Protein AF-A0A354UQL5-F1 (afdb_monomer_lite)

Radius of gyration: 29.06 Å; chains: 1; bounding box: 56×55×92 Å

Structure (mmCIF, N/CA/C/O backbone):
data_AF-A0A354UQL5-F1
#
_entry.id   AF-A0A354UQL5-F1
#
loop_
_atom_site.group_PDB
_atom_site.id
_atom_site.type_symbol
_atom_site.label_atom_id
_atom_site.label_alt_id
_atom_site.label_comp_id
_atom_site.label_asym_id
_atom_site.label_entity_id
_atom_site.label_seq_id
_atom_site.pdbx_PDB_ins_code
_atom_site.Cartn_x
_atom_site.Cartn_y
_atom_site.Cartn_z
_atom_site.occupancy
_atom_site.B_iso_or_equiv
_atom_site.auth_seq_id
_atom_site.auth_comp_id
_atom_site.auth_asym_id
_atom_site.auth_atom_id
_atom_site.pdbx_PDB_model_num
ATOM 1 N N . MET A 1 1 ? 6.905 -28.243 6.479 1.00 27.73 1 MET A N 1
ATOM 2 C CA . MET A 1 1 ? 6.142 -28.049 5.227 1.00 27.73 1 MET A CA 1
ATOM 3 C C . MET A 1 1 ? 5.787 -26.566 5.141 1.00 27.73 1 MET A C 1
ATOM 5 O O . MET A 1 1 ? 4.834 -26.146 5.776 1.00 27.73 1 MET A O 1
ATOM 9 N N . LYS A 1 2 ? 6.646 -25.739 4.526 1.00 29.14 2 LYS A N 1
ATOM 10 C CA . LYS A 1 2 ? 6.495 -24.271 4.518 1.00 29.14 2 LYS A CA 1
ATOM 11 C C . LYS A 1 2 ? 5.716 -23.856 3.265 1.00 29.14 2 LYS A C 1
ATOM 13 O O . LYS A 1 2 ? 6.116 -24.224 2.161 1.00 29.14 2 LYS A O 1
ATOM 18 N N . LEU A 1 3 ? 4.583 -23.170 3.446 1.00 27.58 3 LEU A N 1
ATOM 19 C CA . LEU A 1 3 ? 3.726 -22.705 2.352 1.00 27.58 3 LEU A CA 1
ATOM 20 C C . LEU A 1 3 ? 4.504 -21.754 1.430 1.00 27.58 3 LEU A C 1
ATOM 22 O O . LEU A 1 3 ? 5.050 -20.750 1.884 1.00 27.58 3 LEU A O 1
ATOM 26 N N . LYS A 1 4 ? 4.523 -22.068 0.130 1.00 29.91 4 LYS A N 1
ATOM 27 C CA . LYS A 1 4 ? 5.031 -21.185 -0.926 1.00 29.91 4 LYS A CA 1
ATOM 28 C C . LYS A 1 4 ? 4.086 -19.987 -1.057 1.00 29.91 4 LYS A C 1
ATOM 30 O O . LYS A 1 4 ? 2.933 -20.174 -1.436 1.00 29.91 4 LYS A O 1
ATOM 35 N N . LYS A 1 5 ? 4.561 -18.779 -0.744 1.00 33.16 5 LYS A N 1
ATOM 36 C CA . LYS A 1 5 ? 3.821 -17.533 -0.990 1.00 33.16 5 LYS A CA 1
ATOM 37 C C . LYS A 1 5 ? 4.079 -17.060 -2.424 1.00 33.16 5 L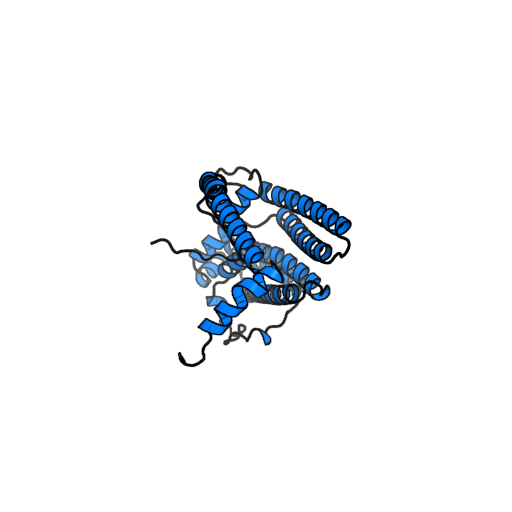YS A C 1
ATOM 39 O O . LYS A 1 5 ? 5.224 -16.906 -2.843 1.00 33.16 5 LYS A O 1
ATOM 44 N N . THR A 1 6 ? 2.998 -16.904 -3.178 1.00 32.56 6 THR A N 1
ATOM 45 C CA . THR A 1 6 ? 2.967 -16.473 -4.580 1.00 32.56 6 THR A CA 1
ATOM 46 C C . THR A 1 6 ? 3.226 -14.965 -4.692 1.00 32.56 6 THR A C 1
ATOM 48 O O . THR A 1 6 ? 2.797 -14.193 -3.840 1.00 32.56 6 THR A O 1
ATOM 51 N N . ILE A 1 7 ? 3.943 -14.562 -5.743 1.00 37.69 7 ILE A N 1
ATOM 52 C CA . ILE A 1 7 ? 4.409 -13.194 -6.033 1.00 37.69 7 ILE A CA 1
ATOM 53 C C . ILE A 1 7 ? 3.257 -12.339 -6.602 1.00 37.69 7 ILE A C 1
ATOM 55 O O . ILE A 1 7 ? 2.636 -12.760 -7.575 1.00 37.69 7 ILE A O 1
ATOM 59 N N . VAL A 1 8 ? 3.008 -11.139 -6.049 1.00 29.50 8 VAL A N 1
ATOM 60 C CA . VAL A 1 8 ? 2.041 -10.124 -6.549 1.00 29.50 8 VAL A CA 1
ATOM 61 C C . VAL A 1 8 ? 2.649 -8.703 -6.413 1.00 29.50 8 VAL A C 1
ATOM 63 O O . VAL A 1 8 ? 3.457 -8.497 -5.504 1.00 29.50 8 VAL A O 1
ATOM 66 N N . PRO A 1 9 ? 2.339 -7.718 -7.290 1.00 33.41 9 PRO A N 1
ATOM 67 C CA . PRO A 1 9 ? 3.014 -6.416 -7.330 1.00 33.41 9 PRO A CA 1
ATOM 68 C C . PRO A 1 9 ? 2.596 -5.434 -6.209 1.00 33.41 9 PRO A C 1
ATOM 70 O O . PRO A 1 9 ? 1.515 -4.862 -6.208 1.00 33.41 9 PRO A O 1
ATOM 73 N N . ILE A 1 10 ? 3.521 -5.238 -5.271 1.00 46.00 10 ILE A N 1
ATOM 74 C CA . ILE A 1 10 ? 4.009 -4.027 -4.563 1.00 46.00 10 ILE A CA 1
ATOM 75 C C . ILE A 1 10 ? 3.028 -2.995 -3.960 1.00 46.00 10 ILE A C 1
ATOM 77 O O . ILE A 1 10 ? 3.149 -2.756 -2.765 1.00 46.00 10 ILE A O 1
ATOM 81 N N . ILE A 1 11 ? 2.068 -2.396 -4.673 1.00 38.25 11 ILE A N 1
ATOM 82 C CA . ILE A 1 11 ? 1.113 -1.446 -4.035 1.00 38.25 11 ILE A CA 1
ATOM 83 C C . ILE A 1 11 ? -0.137 -2.191 -3.546 1.00 38.25 11 ILE A C 1
ATOM 85 O O . ILE A 1 11 ? -0.645 -1.936 -2.454 1.00 38.25 11 ILE A O 1
ATOM 89 N N . LEU A 1 12 ? -0.523 -3.241 -4.275 1.00 34.25 12 LEU A N 1
ATOM 90 C CA . LEU A 1 12 ? -1.541 -4.193 -3.849 1.00 34.25 12 LEU A CA 1
ATOM 91 C C . LEU A 1 12 ? -1.134 -4.938 -2.575 1.00 34.25 12 LEU A C 1
ATOM 93 O O . LEU A 1 12 ? -1.993 -5.224 -1.770 1.00 34.25 12 LEU A O 1
ATOM 97 N N . VAL A 1 13 ? 0.137 -5.260 -2.322 1.00 37.66 13 VAL A N 1
ATOM 98 C CA . VAL A 1 13 ? 0.473 -6.177 -1.209 1.00 37.66 13 VAL A CA 1
ATOM 99 C C . VAL A 1 13 ? 0.288 -5.537 0.173 1.00 37.66 13 VAL A C 1
ATOM 101 O O . VAL A 1 13 ? -0.197 -6.209 1.081 1.00 37.66 13 VAL A O 1
ATOM 104 N N . VAL A 1 14 ? 0.601 -4.251 0.346 1.00 39.53 14 VAL A N 1
ATOM 105 C CA . VAL A 1 14 ? 0.430 -3.562 1.642 1.00 39.53 14 VAL A CA 1
ATOM 106 C C . VAL A 1 14 ? -1.048 -3.251 1.904 1.00 39.53 14 VAL A C 1
ATOM 108 O O . VAL A 1 14 ? -1.538 -3.498 3.003 1.00 39.53 14 VAL A O 1
ATOM 111 N N . ILE A 1 15 ? -1.782 -2.816 0.876 1.00 39.69 15 ILE A N 1
ATOM 112 C CA . ILE A 1 15 ? -3.217 -2.517 0.972 1.00 39.69 15 ILE A CA 1
ATOM 113 C C . ILE A 1 15 ? -4.043 -3.817 1.082 1.00 39.69 15 ILE A C 1
ATOM 115 O O . ILE A 1 15 ? -4.917 -3.926 1.935 1.00 39.69 15 ILE A O 1
ATOM 119 N N . LEU A 1 16 ? -3.738 -4.857 0.298 1.00 36.19 16 LEU A N 1
ATOM 120 C CA . LEU A 1 16 ? -4.470 -6.135 0.280 1.00 36.19 16 LEU A CA 1
ATOM 121 C C . LEU A 1 16 ? -4.152 -7.022 1.500 1.00 36.19 16 LEU A C 1
ATOM 123 O O . LEU A 1 16 ? -5.015 -7.775 1.952 1.00 36.19 16 LEU A O 1
ATOM 127 N N . SER A 1 17 ? -2.939 -6.940 2.070 1.00 40.72 17 SER A N 1
ATOM 128 C CA . SER A 1 17 ? -2.641 -7.639 3.330 1.00 40.72 17 SER A CA 1
ATOM 129 C C . SER A 1 17 ? -3.320 -6.965 4.517 1.00 40.72 17 SER A C 1
ATOM 131 O O . SER A 1 17 ? -4.010 -7.662 5.244 1.00 40.72 17 SER A O 1
ATOM 133 N N . LEU A 1 18 ? -3.262 -5.637 4.691 1.00 39.56 18 LEU A N 1
ATOM 134 C CA . LEU A 1 18 ? -4.009 -5.004 5.790 1.00 39.56 18 LEU A CA 1
ATOM 135 C C . LEU A 1 18 ? -5.526 -5.200 5.655 1.00 39.56 18 LEU A C 1
ATOM 137 O O . LEU A 1 18 ? -6.196 -5.406 6.658 1.00 39.56 18 LEU A O 1
ATOM 141 N N . THR A 1 19 ? -6.080 -5.210 4.444 1.00 43.75 19 THR A N 1
ATOM 142 C CA . THR A 1 19 ? -7.539 -5.306 4.236 1.00 43.75 19 THR A CA 1
ATOM 143 C C . THR A 1 19 ? -8.093 -6.716 4.372 1.00 43.75 19 THR A C 1
ATOM 145 O O . THR A 1 19 ? -9.223 -6.857 4.824 1.00 43.75 19 THR A O 1
ATOM 148 N N . THR A 1 20 ? -7.310 -7.762 4.078 1.00 44.53 20 THR A N 1
ATOM 149 C CA . THR A 1 20 ? -7.655 -9.157 4.435 1.00 44.53 20 THR A CA 1
ATOM 150 C C . THR A 1 20 ? -7.463 -9.455 5.924 1.00 44.53 20 THR A C 1
ATOM 152 O O . THR A 1 20 ? -8.014 -10.429 6.427 1.00 44.53 20 THR A O 1
ATOM 155 N N . LEU A 1 21 ? -6.693 -8.622 6.631 1.00 47.28 21 LEU A N 1
ATOM 156 C CA . LEU A 1 21 ? -6.419 -8.755 8.062 1.00 47.28 21 LEU A CA 1
ATOM 157 C C . LEU A 1 21 ? -7.362 -7.921 8.937 1.00 47.28 21 LEU A C 1
ATOM 159 O O . LEU A 1 21 ? -7.656 -8.341 10.045 1.00 47.28 21 LEU A O 1
ATOM 163 N N . LEU A 1 22 ? -7.853 -6.780 8.443 1.00 45.75 22 LEU A N 1
ATOM 164 C CA . LEU A 1 22 ? -8.882 -5.931 9.072 1.00 45.75 22 LEU A CA 1
ATOM 165 C C . LEU A 1 22 ? -10.302 -6.468 8.862 1.00 45.75 22 LEU A C 1
ATOM 167 O O . LEU A 1 22 ? -11.282 -5.923 9.363 1.00 45.75 22 LEU A O 1
ATOM 171 N N . SER A 1 23 ? -10.428 -7.543 8.095 1.00 47.84 23 SER A N 1
ATOM 172 C CA . SER A 1 23 ? -11.698 -8.162 7.801 1.00 47.84 23 SER A CA 1
ATOM 173 C C . SER A 1 23 ? -11.858 -9.473 8.534 1.00 47.84 23 SER A C 1
ATOM 175 O O . SER A 1 23 ? -11.526 -10.554 8.051 1.00 47.84 23 SER A O 1
ATOM 177 N N . GLY A 1 24 ? -12.474 -9.385 9.708 1.00 46.47 24 GLY A N 1
ATOM 178 C CA . GLY A 1 24 ? -13.232 -10.516 10.216 1.00 46.47 24 GLY A CA 1
ATOM 179 C C . GLY A 1 24 ? -14.304 -10.869 9.184 1.00 46.47 24 GLY A C 1
ATOM 180 O O . GLY A 1 24 ? -15.369 -10.262 9.176 1.00 46.47 24 GLY A O 1
ATOM 181 N N . CYS A 1 25 ? -14.029 -11.822 8.289 1.00 46.97 25 CYS A N 1
ATOM 182 C CA . CYS A 1 25 ? -14.955 -12.254 7.233 1.00 46.97 25 CYS A CA 1
ATOM 183 C C . CYS A 1 25 ? -16.335 -12.675 7.772 1.00 46.97 25 CYS A C 1
ATOM 185 O O . CYS A 1 25 ? -17.293 -12.724 7.011 1.00 46.97 25 CYS A O 1
ATOM 187 N N . SER A 1 26 ? -16.461 -12.963 9.070 1.00 44.59 26 SER A N 1
ATOM 188 C CA . SER A 1 26 ? -17.725 -13.241 9.757 1.00 44.59 26 SER A CA 1
ATOM 189 C C . SER A 1 26 ? -18.646 -12.022 9.905 1.00 44.59 26 SER A C 1
ATOM 191 O O . SER A 1 26 ? -19.850 -12.212 10.048 1.00 44.59 26 SER A O 1
ATOM 193 N N . LEU A 1 27 ? -18.122 -10.792 9.850 1.00 47.62 27 LEU A N 1
ATOM 194 C CA . LEU A 1 27 ? -18.880 -9.562 10.126 1.00 47.62 27 LEU A CA 1
ATOM 195 C C . LEU A 1 27 ? -19.565 -8.939 8.909 1.00 47.62 27 LEU A C 1
ATOM 197 O O . LEU A 1 27 ? -20.463 -8.126 9.070 1.00 47.62 27 LEU A O 1
ATOM 201 N N . LEU A 1 28 ? -19.190 -9.346 7.698 1.00 51.38 28 LEU A N 1
ATOM 202 C CA . LEU A 1 28 ? -19.752 -8.804 6.453 1.00 51.38 28 LEU A CA 1
ATOM 203 C C . LEU A 1 28 ? -21.003 -9.563 5.977 1.00 51.38 28 LEU A C 1
ATOM 205 O O . LEU A 1 28 ? -21.516 -9.301 4.893 1.00 51.38 28 LEU A O 1
ATOM 209 N N . PHE A 1 29 ? -21.495 -10.528 6.758 1.00 49.88 29 PHE A N 1
ATOM 210 C CA . PHE A 1 29 ? -22.684 -11.325 6.438 1.00 49.88 29 PHE A CA 1
ATOM 211 C C . PHE A 1 29 ? -23.981 -10.729 7.019 1.00 49.88 29 PHE A C 1
ATOM 213 O O . PHE A 1 29 ? -24.914 -11.463 7.330 1.00 49.88 29 PHE A O 1
ATOM 220 N N . ASP A 1 30 ? -24.072 -9.405 7.147 1.00 54.72 30 ASP A N 1
ATOM 221 C CA . ASP A 1 30 ? -25.298 -8.699 7.561 1.00 54.72 30 ASP A CA 1
ATOM 222 C C . ASP A 1 30 ? -26.291 -8.457 6.401 1.00 54.72 30 ASP A C 1
ATOM 224 O O . ASP A 1 30 ? -27.349 -7.857 6.580 1.00 54.72 30 ASP A O 1
ATOM 228 N N . GLY A 1 31 ? -25.965 -8.950 5.201 1.00 57.12 31 GLY A N 1
ATOM 229 C CA . GLY A 1 31 ? -26.773 -8.806 3.989 1.00 57.12 31 GLY A CA 1
ATOM 230 C C . GLY A 1 31 ? -26.435 -7.577 3.140 1.00 57.12 31 GLY A C 1
ATOM 231 O O . GLY A 1 31 ? -26.970 -7.462 2.037 1.00 57.12 31 GLY A O 1
ATOM 232 N N . ARG A 1 32 ? -25.529 -6.695 3.591 1.00 61.28 32 ARG A N 1
ATOM 233 C CA . ARG A 1 32 ? -25.033 -5.561 2.788 1.00 61.28 32 ARG A CA 1
ATOM 234 C C . ARG A 1 32 ? -23.995 -5.981 1.753 1.00 61.28 32 ARG A C 1
ATOM 236 O O . ARG A 1 32 ? -23.878 -5.346 0.708 1.00 61.28 32 ARG A O 1
ATOM 243 N N . TYR A 1 33 ? -23.296 -7.093 1.982 1.00 57.38 33 TYR A N 1
ATOM 244 C CA . TYR A 1 33 ? -22.446 -7.697 0.962 1.00 57.38 33 TYR A CA 1
ATOM 245 C C . TYR A 1 33 ? -23.282 -8.531 -0.019 1.00 57.38 33 TYR A C 1
ATOM 247 O O . TYR A 1 33 ? -24.063 -9.389 0.408 1.00 57.38 33 TYR A O 1
ATOM 255 N N . PRO A 1 34 ? -23.129 -8.339 -1.342 1.00 55.66 34 PRO A N 1
ATOM 256 C CA . PRO A 1 34 ? -23.884 -9.120 -2.305 1.00 55.66 34 PRO A CA 1
ATOM 257 C C . PRO A 1 34 ? -23.512 -10.602 -2.179 1.00 55.66 34 PRO A C 1
ATOM 259 O O . PRO A 1 34 ? -22.343 -10.976 -2.275 1.00 55.66 34 PRO A O 1
ATOM 262 N N . ALA A 1 35 ? -24.529 -11.458 -2.030 1.00 55.31 35 ALA A N 1
ATOM 263 C CA . ALA A 1 35 ? -24.373 -12.915 -1.943 1.00 55.31 35 ALA A CA 1
ATOM 264 C C . ALA A 1 35 ? -23.661 -13.527 -3.168 1.00 55.31 35 ALA A C 1
ATOM 266 O O . ALA A 1 35 ? -23.184 -14.660 -3.122 1.00 55.31 35 ALA A O 1
ATOM 267 N N . PHE A 1 36 ? -23.581 -12.773 -4.268 1.00 58.88 36 PHE A N 1
ATOM 268 C CA . PHE A 1 36 ? -22.841 -13.121 -5.468 1.00 58.88 36 PHE A CA 1
ATOM 269 C C . PHE A 1 36 ? -21.873 -11.996 -5.843 1.00 58.88 36 PHE A C 1
ATOM 271 O O . PHE A 1 36 ? -22.262 -10.835 -5.958 1.00 58.88 36 PHE A O 1
ATOM 278 N N . SER A 1 37 ? -20.611 -12.347 -6.090 1.00 63.09 37 SER A N 1
ATOM 279 C CA . SER A 1 37 ? -19.618 -11.387 -6.572 1.00 63.09 37 SER A CA 1
ATOM 280 C C . SER A 1 37 ? -19.987 -10.895 -7.978 1.00 63.09 37 SER A C 1
ATOM 282 O O . SER A 1 37 ? -20.019 -11.711 -8.902 1.00 63.09 37 SER A O 1
ATOM 284 N N . PRO A 1 38 ? -20.223 -9.586 -8.192 1.00 68.56 38 PRO A N 1
ATOM 285 C CA . PRO A 1 38 ? -20.528 -9.068 -9.520 1.00 68.56 38 PRO A CA 1
ATOM 286 C C . PRO A 1 38 ? -19.368 -9.335 -10.485 1.00 68.56 38 PRO A C 1
ATOM 288 O O . PRO A 1 38 ? -18.190 -9.318 -10.095 1.00 68.56 38 PRO A O 1
ATOM 291 N N . SER A 1 39 ? -19.706 -9.562 -11.758 1.00 77.94 39 SER A N 1
ATOM 292 C CA . SER A 1 39 ? -18.712 -9.691 -12.824 1.00 77.94 39 SER A CA 1
ATOM 293 C C . SER A 1 39 ? -17.875 -8.418 -12.930 1.00 77.94 39 SER A C 1
ATOM 295 O O . SER A 1 39 ? -18.325 -7.330 -12.568 1.00 77.94 39 SER A O 1
ATOM 297 N N . PHE A 1 40 ? -16.656 -8.533 -13.460 1.00 72.00 40 PHE A N 1
ATOM 298 C CA . PHE A 1 40 ? -15.766 -7.379 -13.597 1.00 72.00 40 PHE A CA 1
ATOM 299 C C . PHE A 1 40 ? -16.428 -6.210 -14.347 1.00 72.00 40 PHE A C 1
ATOM 301 O O . PHE A 1 40 ? -16.349 -5.071 -13.906 1.00 72.00 40 PHE A O 1
ATOM 308 N N . SER A 1 41 ? -17.167 -6.495 -15.423 1.00 78.44 41 SER A N 1
ATOM 309 C CA . SER A 1 41 ? -17.884 -5.484 -16.212 1.00 78.44 41 SER A CA 1
ATOM 310 C C . SER A 1 41 ? -19.011 -4.770 -15.460 1.00 78.44 41 SER A C 1
ATOM 312 O O . SER A 1 41 ? -19.439 -3.703 -15.887 1.00 78.44 41 SER A O 1
ATOM 314 N N . ALA A 1 42 ? -19.533 -5.371 -14.389 1.00 81.62 42 ALA A N 1
ATOM 315 C CA . ALA A 1 42 ? -20.587 -4.790 -13.564 1.00 81.62 42 ALA A CA 1
ATOM 316 C C . ALA A 1 42 ? -20.034 -3.959 -12.395 1.00 81.62 42 ALA A C 1
ATOM 318 O O . ALA A 1 42 ? -20.789 -3.206 -11.780 1.00 81.62 42 ALA A O 1
ATOM 319 N N . ARG A 1 43 ? -18.734 -4.074 -12.087 1.00 82.56 43 ARG A N 1
ATOM 320 C CA . ARG A 1 43 ? -18.088 -3.285 -11.034 1.00 82.56 43 ARG A CA 1
ATOM 321 C C . ARG A 1 43 ? -17.882 -1.857 -11.516 1.00 82.56 43 ARG A C 1
ATOM 323 O O . ARG A 1 43 ? -17.376 -1.623 -12.612 1.00 82.56 43 ARG A O 1
ATOM 330 N N . LYS A 1 44 ? -18.281 -0.904 -10.681 1.00 87.12 44 LYS A N 1
ATOM 331 C CA . LYS A 1 44 ? -18.122 0.525 -10.933 1.00 87.12 44 LYS A CA 1
ATOM 332 C C . LYS A 1 44 ? -17.206 1.119 -9.882 1.00 87.12 44 LYS A C 1
ATOM 334 O O . LYS A 1 44 ? -17.134 0.622 -8.764 1.00 87.12 44 LYS A O 1
ATOM 339 N N . TYR A 1 45 ? -16.518 2.177 -10.280 1.00 92.31 45 TYR A N 1
ATOM 340 C CA . TYR A 1 45 ? -15.860 3.051 -9.331 1.00 92.31 45 TYR A CA 1
ATOM 341 C C . TYR A 1 45 ? -16.927 3.781 -8.513 1.00 92.31 45 TYR A C 1
ATOM 343 O O . TYR A 1 45 ? -17.867 4.329 -9.095 1.00 92.31 45 TYR A O 1
ATOM 351 N N . VAL A 1 46 ? -16.753 3.777 -7.198 1.00 93.88 46 VAL A N 1
ATOM 352 C CA . VAL A 1 46 ? -17.515 4.577 -6.241 1.00 93.88 46 VAL A CA 1
ATOM 353 C C . VAL A 1 46 ? -16.526 5.501 -5.541 1.00 93.88 46 VAL A C 1
ATOM 355 O O . VAL A 1 46 ? -15.533 5.039 -4.975 1.00 93.88 46 VAL A O 1
ATOM 358 N N . GLU A 1 47 ? -16.759 6.804 -5.660 1.00 95.94 47 GLU A N 1
ATOM 359 C CA . GLU A 1 47 ? -15.943 7.813 -4.989 1.00 95.94 47 GLU A CA 1
ATOM 360 C C . GLU A 1 47 ? -16.284 7.822 -3.492 1.00 95.94 47 GLU A C 1
ATOM 362 O O . GLU A 1 47 ? -17.473 7.886 -3.170 1.00 95.94 47 GLU A O 1
ATOM 367 N N . PRO A 1 48 ?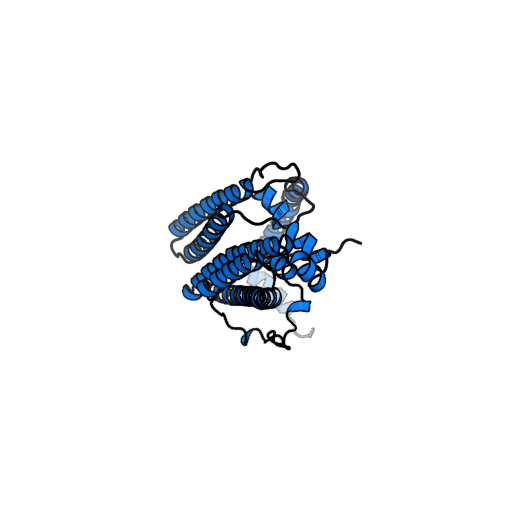 -15.297 7.714 -2.585 1.00 96.12 48 PRO A N 1
ATOM 368 C CA . PRO A 1 48 ? -15.550 7.756 -1.148 1.00 96.12 48 PRO A CA 1
ATOM 369 C C . PRO A 1 48 ? -16.075 9.124 -0.699 1.00 96.12 48 PRO A C 1
ATOM 371 O O . PRO A 1 48 ? -15.547 10.157 -1.105 1.00 96.12 48 PRO A O 1
ATOM 374 N N . ASP A 1 49 ? -17.056 9.133 0.202 1.00 96.75 49 ASP A N 1
ATOM 375 C CA . ASP A 1 49 ? -17.447 10.342 0.934 1.00 96.75 49 ASP A CA 1
ATOM 376 C C . ASP A 1 49 ? -16.491 10.541 2.120 1.00 96.75 49 ASP A C 1
ATOM 378 O O . ASP A 1 49 ? -16.710 10.032 3.220 1.00 96.75 49 ASP A O 1
ATOM 382 N N . GLU A 1 50 ? -15.364 11.213 1.874 1.00 96.25 50 GLU A N 1
ATOM 383 C CA . GLU A 1 50 ? -14.311 11.360 2.885 1.00 96.25 50 GLU A CA 1
ATOM 384 C C . GLU A 1 50 ? -14.801 12.064 4.152 1.00 96.25 50 GLU A C 1
ATOM 386 O O . GLU A 1 50 ? -14.444 11.658 5.257 1.00 96.25 50 GLU A O 1
ATOM 391 N N . GLU A 1 51 ? -15.611 13.114 4.001 1.00 96.94 51 GLU A N 1
ATOM 392 C CA . GLU A 1 51 ? -16.108 13.896 5.131 1.00 96.94 51 GLU A CA 1
ATOM 393 C C . GLU A 1 51 ? -16.990 13.029 6.031 1.00 96.94 51 GLU A C 1
ATOM 395 O O . GLU A 1 51 ? -16.765 12.982 7.243 1.00 96.94 51 GLU A O 1
ATOM 400 N N . ALA A 1 52 ? -17.938 12.288 5.447 1.00 96.94 52 ALA A N 1
ATOM 401 C CA . ALA A 1 52 ? -18.791 11.378 6.202 1.00 96.94 52 ALA A CA 1
ATOM 402 C C . ALA A 1 52 ? -17.972 10.303 6.934 1.00 96.94 52 ALA A C 1
ATOM 404 O O . ALA A 1 52 ? -18.162 10.097 8.133 1.00 96.94 52 ALA A O 1
ATOM 405 N N . LEU A 1 53 ? -17.010 9.677 6.247 1.00 97.56 53 LEU A N 1
ATOM 406 C CA . LEU A 1 53 ? -16.191 8.607 6.820 1.00 97.56 53 LEU A CA 1
ATOM 407 C C . LEU A 1 53 ? -15.311 9.093 7.976 1.00 97.56 53 LEU A C 1
ATOM 409 O O . LEU A 1 53 ? -15.210 8.423 9.004 1.00 97.56 53 LEU A O 1
ATOM 413 N N . TYR A 1 54 ? -14.670 10.257 7.847 1.00 97.12 54 TYR A N 1
ATOM 414 C CA . TYR A 1 54 ? -13.835 10.787 8.928 1.00 97.12 54 TYR A CA 1
ATOM 415 C C . TYR A 1 54 ? -14.656 11.326 10.102 1.00 97.12 54 TYR A C 1
ATOM 417 O O . TYR A 1 54 ? -14.213 11.194 11.248 1.00 97.12 54 TYR A O 1
ATOM 425 N N . ASN A 1 55 ? -15.851 11.866 9.849 1.00 97.56 55 ASN A N 1
ATOM 426 C CA . ASN A 1 55 ? -16.792 12.222 10.910 1.00 97.56 55 ASN A CA 1
ATOM 427 C C . ASN A 1 55 ? -17.231 10.980 11.693 1.00 97.56 55 ASN A C 1
ATOM 429 O O . ASN A 1 55 ? -17.211 10.996 12.922 1.00 97.56 55 ASN A O 1
ATOM 433 N N . GLU A 1 56 ? -17.540 9.884 11.001 1.00 97.75 56 GLU A N 1
ATOM 434 C CA . GLU A 1 56 ? -17.922 8.623 11.633 1.00 97.75 56 GLU A CA 1
ATOM 435 C C . GLU A 1 56 ? -16.765 8.001 12.435 1.00 97.75 56 GLU A C 1
ATOM 437 O O . GLU A 1 56 ? -16.961 7.597 13.581 1.00 97.75 56 GLU A O 1
ATOM 442 N N . ILE A 1 57 ? -15.527 8.012 11.920 1.00 97.88 57 ILE A N 1
ATOM 443 C CA . ILE A 1 57 ? -14.342 7.593 12.697 1.00 97.88 57 ILE A CA 1
ATOM 444 C C . ILE A 1 57 ? -14.207 8.415 13.987 1.00 97.88 57 ILE A C 1
ATOM 446 O O . ILE A 1 57 ? -13.907 7.856 15.048 1.00 97.88 57 ILE A O 1
ATOM 450 N N . ALA A 1 58 ? -14.382 9.737 13.911 1.00 97.62 58 ALA A N 1
ATOM 451 C CA . ALA A 1 58 ? -14.287 10.613 15.075 1.00 97.62 58 ALA A CA 1
ATOM 452 C C . ALA A 1 58 ? -15.400 10.325 16.094 1.00 97.62 58 ALA A C 1
ATOM 454 O O . ALA A 1 58 ? -15.125 10.219 17.290 1.00 97.62 58 ALA A O 1
ATOM 455 N N . GLU A 1 59 ? -16.628 10.126 15.620 1.00 97.56 59 GLU A N 1
ATOM 456 C CA . GLU A 1 59 ? -17.783 9.789 16.450 1.00 97.56 59 GLU A CA 1
ATOM 457 C C . GLU A 1 59 ? -17.588 8.455 17.181 1.00 97.56 59 GLU A C 1
ATOM 459 O O . GLU A 1 59 ? -17.770 8.397 18.396 1.00 97.56 59 GLU A O 1
ATOM 464 N N . ILE A 1 60 ? -17.126 7.405 16.489 1.00 97.50 60 ILE A N 1
ATOM 465 C CA . ILE A 1 60 ? -16.835 6.108 17.117 1.00 97.50 60 ILE A CA 1
ATOM 466 C C . ILE A 1 60 ? -15.792 6.269 18.232 1.00 97.50 60 ILE A C 1
ATOM 468 O O . ILE A 1 60 ? -15.949 5.689 19.311 1.00 97.50 60 ILE A O 1
ATOM 472 N N . LYS A 1 61 ? -14.736 7.068 18.005 1.00 96.19 61 LYS A N 1
ATOM 473 C CA . LYS A 1 61 ? -13.720 7.343 19.035 1.00 96.19 61 LYS A CA 1
ATOM 474 C C . LYS A 1 61 ? -14.355 7.984 20.270 1.00 96.19 61 LYS A C 1
ATOM 476 O O . LYS A 1 61 ? -14.124 7.485 21.367 1.00 96.19 61 LYS A O 1
ATOM 481 N N . THR A 1 62 ? -15.203 8.998 20.104 1.00 96.44 62 THR A N 1
ATOM 482 C CA . THR A 1 62 ? -15.920 9.639 21.220 1.00 96.44 62 THR A CA 1
ATOM 483 C C . THR A 1 62 ? -16.867 8.675 21.939 1.00 96.44 62 THR A C 1
ATOM 485 O O . THR A 1 62 ? -16.845 8.588 23.166 1.00 96.44 62 THR A O 1
ATOM 488 N N . LEU A 1 63 ? -17.665 7.895 21.205 1.00 96.31 63 LEU A N 1
ATOM 489 C CA . LEU A 1 63 ? -18.581 6.911 21.793 1.00 96.31 63 LEU A CA 1
ATOM 490 C C . LEU A 1 63 ? -17.835 5.846 22.608 1.00 96.31 63 LEU A C 1
ATOM 492 O O . LEU A 1 63 ? -18.356 5.371 23.620 1.00 96.31 63 LEU A O 1
ATOM 496 N N . SER A 1 64 ? -16.607 5.499 22.205 1.00 95.69 64 SER A N 1
ATOM 497 C CA . SER A 1 64 ? -15.774 4.501 22.887 1.00 95.69 64 SER A CA 1
ATOM 498 C C . SER A 1 64 ? -15.286 4.921 24.282 1.00 95.69 64 SER A C 1
ATOM 500 O O . SER A 1 64 ? -14.801 4.075 25.036 1.00 95.69 64 SER A O 1
ATOM 502 N N . GLU A 1 65 ? -15.438 6.199 24.650 1.00 94.88 65 GLU A N 1
ATOM 503 C CA . GLU A 1 65 ? -15.026 6.745 25.951 1.00 94.88 65 GLU A CA 1
ATOM 504 C C . GLU A 1 65 ? -16.071 6.537 27.060 1.00 94.88 65 GLU A C 1
ATOM 506 O O . GLU A 1 65 ? -15.751 6.679 28.240 1.00 94.88 65 GLU A O 1
ATOM 511 N N . THR A 1 66 ? -17.317 6.201 26.709 1.00 94.69 66 THR A N 1
ATOM 512 C CA . THR A 1 66 ? -18.431 6.077 27.665 1.00 94.69 66 THR A CA 1
ATOM 513 C C . THR A 1 66 ? -19.205 4.780 27.473 1.00 94.69 66 THR A C 1
ATOM 51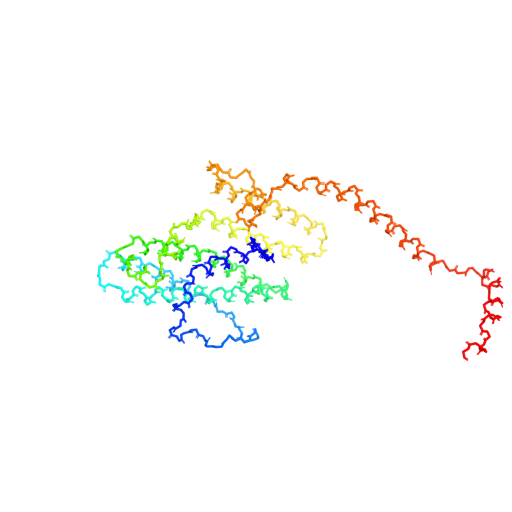5 O O . THR A 1 66 ? -19.303 4.264 26.362 1.00 94.69 66 THR A O 1
ATOM 518 N N . GLU A 1 67 ? -19.736 4.226 28.567 1.00 93.69 67 GLU A N 1
ATOM 519 C CA . GLU A 1 67 ? -20.543 2.999 28.556 1.00 93.69 67 GLU A CA 1
ATOM 520 C C . GLU A 1 67 ? -21.916 3.211 27.892 1.00 93.69 67 GLU A C 1
ATOM 522 O O . GLU A 1 67 ? -22.439 4.322 27.851 1.00 93.69 67 GLU A O 1
ATOM 527 N N . GLY A 1 68 ? -22.532 2.123 27.417 1.00 93.56 68 GLY A N 1
ATOM 528 C CA . GLY A 1 68 ? -23.893 2.129 26.858 1.00 93.56 68 GLY A CA 1
ATOM 529 C C . GLY A 1 68 ? -23.984 2.265 25.334 1.00 93.56 68 GLY A C 1
ATOM 530 O O . GLY A 1 68 ? -25.056 2.050 24.778 1.00 93.56 68 GLY A O 1
ATOM 531 N N . ASN A 1 69 ? -22.867 2.504 24.645 1.00 95.56 69 ASN A N 1
ATOM 532 C CA . ASN A 1 69 ? -22.808 2.745 23.198 1.00 95.56 69 ASN A CA 1
ATOM 533 C C . ASN A 1 69 ? -22.419 1.502 22.377 1.00 95.56 69 ASN A C 1
ATOM 535 O O . ASN A 1 69 ? -22.119 1.617 21.192 1.00 95.56 69 ASN A O 1
ATOM 539 N N . LYS A 1 70 ? -22.411 0.300 22.981 1.00 92.06 70 LYS A N 1
ATOM 540 C CA . LYS A 1 70 ? -21.941 -0.948 22.342 1.00 92.06 70 LYS A CA 1
ATOM 541 C C . LYS A 1 70 ? -22.536 -1.157 20.947 1.00 92.06 70 LYS A C 1
ATOM 543 O O . LYS A 1 70 ? -21.796 -1.355 19.991 1.00 92.06 70 LYS A O 1
ATOM 548 N N . ASN A 1 71 ? -23.864 -1.145 20.836 1.00 91.44 71 ASN A N 1
ATOM 549 C CA . ASN A 1 71 ? -24.539 -1.470 19.577 1.00 91.44 71 ASN A CA 1
ATOM 550 C C . ASN A 1 71 ? -24.251 -0.425 18.495 1.00 91.44 71 ASN A C 1
ATOM 552 O O . ASN A 1 71 ? -23.977 -0.795 17.360 1.00 91.44 71 ASN A O 1
ATOM 556 N N . GLU A 1 72 ? -24.247 0.854 18.868 1.00 94.69 72 GLU A N 1
ATOM 557 C CA . GLU A 1 72 ? -23.967 1.961 17.954 1.00 94.69 72 GLU A CA 1
ATOM 558 C C . GLU A 1 72 ? -22.519 1.928 17.446 1.00 94.69 72 GLU A C 1
ATOM 560 O O . GLU A 1 72 ? -22.278 2.061 16.249 1.00 94.69 72 GLU A O 1
ATOM 565 N N . ILE A 1 73 ? -21.552 1.654 18.329 1.00 93.94 73 ILE A N 1
ATOM 566 C CA . ILE A 1 73 ? -20.146 1.464 17.946 1.00 93.94 73 ILE A CA 1
ATOM 567 C C . ILE A 1 73 ? -20.004 0.293 16.975 1.00 93.94 73 ILE A C 1
ATOM 569 O O . ILE A 1 73 ? -19.277 0.409 15.993 1.00 93.94 73 ILE A O 1
ATOM 573 N N . LEU A 1 74 ? -20.662 -0.839 17.240 1.00 89.75 74 LEU A N 1
ATOM 574 C CA . LEU A 1 74 ? -20.564 -2.022 16.381 1.00 89.75 74 LEU A CA 1
ATOM 575 C C . LEU A 1 74 ? -21.188 -1.793 15.000 1.00 89.75 74 LEU A C 1
ATOM 577 O O . LEU A 1 74 ? -20.621 -2.254 14.010 1.00 89.75 74 LEU A O 1
ATOM 581 N N . GLU A 1 75 ? -22.309 -1.073 14.931 1.00 88.31 75 GLU A N 1
ATOM 582 C CA . GLU A 1 75 ? -22.958 -0.686 13.676 1.00 88.31 75 GLU A CA 1
ATOM 583 C C . GLU A 1 75 ? -22.051 0.237 12.853 1.00 88.31 75 GLU A C 1
ATOM 585 O O . GLU A 1 75 ? -21.619 -0.151 11.770 1.00 88.31 75 GLU A O 1
ATOM 590 N N . LYS A 1 76 ? -21.638 1.379 13.414 1.00 94.50 76 LYS A N 1
ATOM 591 C CA . LYS A 1 76 ? -20.757 2.349 12.738 1.00 94.50 76 LYS A CA 1
ATOM 592 C C . LYS A 1 76 ? -19.401 1.748 12.356 1.00 94.50 76 LYS A C 1
ATOM 594 O O . LYS A 1 76 ? -18.857 1.992 11.283 1.00 94.50 76 LYS A O 1
ATOM 599 N N . ARG A 1 77 ? -18.840 0.882 13.208 1.00 90.50 77 ARG A N 1
ATOM 600 C CA . ARG A 1 77 ? -17.623 0.121 12.881 1.00 90.50 77 ARG A CA 1
ATOM 601 C C . ARG A 1 77 ? -17.834 -0.763 11.651 1.00 90.50 77 ARG A C 1
ATOM 603 O O . ARG A 1 77 ? -16.935 -0.859 10.818 1.00 90.50 77 ARG A O 1
ATOM 610 N N . SER A 1 78 ? -18.983 -1.427 11.539 1.00 86.69 78 SER A N 1
ATOM 611 C CA . SER A 1 78 ? -19.315 -2.231 10.360 1.00 86.69 78 SER A CA 1
ATOM 612 C C . SER A 1 78 ? -19.380 -1.371 9.096 1.00 86.69 78 SER A C 1
ATOM 614 O O . SER A 1 78 ? -18.894 -1.800 8.049 1.00 86.69 78 SER A O 1
ATOM 616 N N . ASP A 1 79 ? -19.914 -0.157 9.201 1.00 90.50 79 ASP A N 1
ATOM 617 C CA . ASP A 1 79 ? -20.061 0.789 8.089 1.00 90.50 79 ASP A CA 1
ATOM 618 C C . ASP A 1 79 ? -18.693 1.269 7.591 1.00 90.50 79 ASP A C 1
ATOM 620 O O . ASP A 1 79 ? -18.404 1.192 6.395 1.00 90.50 79 ASP A O 1
ATOM 624 N N . ILE A 1 80 ? -17.787 1.612 8.511 1.00 93.81 80 ILE A N 1
ATOM 625 C CA . ILE A 1 80 ? -16.391 1.946 8.196 1.00 93.81 80 ILE A CA 1
ATOM 626 C C . ILE A 1 80 ? -15.662 0.785 7.511 1.00 93.81 80 ILE A C 1
ATOM 628 O O . ILE A 1 80 ? -14.960 0.987 6.515 1.00 93.81 80 ILE A O 1
ATOM 632 N N . LEU A 1 81 ? -15.821 -0.446 8.010 1.00 88.25 81 LEU A N 1
ATOM 633 C CA . LEU A 1 81 ? -15.204 -1.617 7.382 1.00 88.25 81 LEU A CA 1
ATOM 634 C C . LEU A 1 81 ? -15.787 -1.871 5.987 1.00 88.25 81 LEU A C 1
ATOM 636 O O . LEU A 1 81 ? -15.039 -2.193 5.062 1.00 88.25 81 LEU A O 1
ATOM 640 N N . TYR A 1 82 ? -17.094 -1.681 5.801 1.00 86.06 82 TYR A N 1
ATOM 641 C CA . TYR A 1 82 ? -17.732 -1.779 4.491 1.00 86.06 82 TYR A CA 1
ATOM 642 C C . TYR A 1 82 ? -17.195 -0.718 3.518 1.00 86.06 82 TYR A C 1
ATOM 644 O O . TYR A 1 82 ? -16.813 -1.049 2.393 1.00 86.06 82 TYR A O 1
ATOM 652 N N . ALA A 1 83 ? -17.071 0.532 3.963 1.00 92.06 83 ALA A N 1
ATOM 653 C CA . ALA A 1 83 ? -16.486 1.608 3.172 1.00 92.06 83 ALA A CA 1
ATOM 654 C C . ALA A 1 83 ? -15.025 1.324 2.798 1.00 92.06 83 ALA A C 1
ATOM 656 O O . ALA A 1 83 ? -14.612 1.586 1.668 1.00 92.06 83 ALA A O 1
ATOM 657 N N . LEU A 1 84 ? -14.246 0.710 3.698 1.00 89.62 84 LEU A N 1
ATOM 658 C CA . LEU A 1 84 ? -12.879 0.278 3.397 1.00 89.62 84 LEU A CA 1
ATOM 659 C C . LEU A 1 84 ? -12.871 -0.740 2.253 1.00 89.62 84 LEU A C 1
ATOM 661 O O . LEU A 1 84 ? -12.063 -0.636 1.328 1.00 89.62 84 LEU A O 1
ATOM 665 N N . TYR A 1 85 ? -13.789 -1.702 2.267 1.00 85.31 85 TYR A N 1
ATOM 666 C CA . TYR A 1 85 ? -13.935 -2.672 1.184 1.00 85.31 85 TYR A CA 1
ATOM 667 C C . TYR A 1 85 ? -14.362 -2.060 -0.148 1.00 85.31 85 TYR A C 1
ATOM 669 O O . TYR A 1 85 ? -13.858 -2.457 -1.208 1.00 85.31 85 TYR A O 1
ATOM 677 N N . GLU A 1 86 ? -15.287 -1.107 -0.112 1.00 88.25 86 GLU A N 1
ATOM 678 C CA . GLU A 1 86 ? -15.725 -0.397 -1.305 1.00 88.25 86 GLU A CA 1
ATOM 679 C C . GLU A 1 86 ? -14.583 0.441 -1.888 1.00 88.25 86 GLU A C 1
ATOM 681 O O . GLU A 1 86 ? -14.283 0.310 -3.075 1.00 88.25 86 GLU A O 1
ATOM 686 N N . ALA A 1 87 ? -13.848 1.178 -1.051 1.00 91.50 87 ALA A N 1
ATOM 687 C CA . ALA A 1 87 ? -12.670 1.940 -1.457 1.00 91.50 87 ALA A CA 1
ATOM 688 C C . ALA A 1 87 ? -11.580 1.046 -2.077 1.00 91.50 87 ALA A C 1
ATOM 690 O O . ALA A 1 87 ? -10.990 1.409 -3.096 1.00 91.50 87 ALA A O 1
ATOM 691 N N . ASN A 1 88 ? -11.362 -0.161 -1.540 1.00 88.19 88 ASN A N 1
ATOM 692 C CA . ASN A 1 88 ? -10.480 -1.165 -2.151 1.00 88.19 88 ASN A CA 1
ATOM 693 C C . ASN A 1 88 ? -10.959 -1.604 -3.538 1.00 88.19 88 ASN A C 1
ATOM 695 O O . ASN A 1 88 ? -10.170 -1.715 -4.478 1.00 88.19 88 ASN A O 1
ATOM 699 N N . THR A 1 89 ? -12.260 -1.852 -3.685 1.00 87.62 89 THR A N 1
ATOM 700 C CA . THR A 1 89 ? -12.838 -2.216 -4.983 1.00 87.62 89 THR A CA 1
ATOM 701 C C . THR A 1 89 ? -12.681 -1.069 -5.981 1.00 87.62 89 THR A C 1
ATOM 703 O O . THR A 1 89 ? -12.246 -1.295 -7.113 1.00 87.62 89 THR A O 1
ATOM 706 N N . SER A 1 90 ? -12.968 0.161 -5.557 1.00 92.56 90 SER A N 1
ATOM 707 C CA . SER A 1 90 ? -12.786 1.380 -6.343 1.00 92.56 90 SER A CA 1
ATOM 708 C C . SER A 1 90 ? -11.334 1.597 -6.752 1.00 92.56 90 SER A C 1
ATOM 710 O O . SER A 1 90 ? -11.088 1.960 -7.902 1.00 92.56 90 SER A O 1
ATOM 712 N N . TYR A 1 91 ? -10.377 1.309 -5.868 1.00 92.12 91 TYR A N 1
ATOM 713 C CA . TYR A 1 91 ? -8.950 1.341 -6.181 1.00 92.12 91 TYR A CA 1
ATOM 714 C C . TYR A 1 91 ? -8.609 0.404 -7.344 1.00 92.12 91 TYR A C 1
ATOM 716 O O . TYR A 1 91 ? -8.064 0.859 -8.348 1.00 92.12 91 TYR A O 1
ATOM 724 N N . VAL A 1 92 ? -9.015 -0.869 -7.273 1.00 90.50 92 VAL A N 1
ATOM 725 C CA . VAL A 1 92 ? -8.746 -1.851 -8.341 1.00 90.50 92 VAL A CA 1
ATOM 726 C C . VAL A 1 92 ? -9.427 -1.455 -9.657 1.00 90.50 92 VAL A C 1
ATOM 728 O O . VAL A 1 92 ? -8.839 -1.572 -10.733 1.00 90.50 92 VAL A O 1
ATOM 731 N N . VAL A 1 93 ? -10.667 -0.959 -9.602 1.00 91.69 93 VAL A N 1
ATOM 732 C CA . VAL A 1 93 ? -11.383 -0.491 -10.802 1.00 91.69 93 VAL A CA 1
ATOM 733 C C . VAL A 1 93 ? -10.670 0.709 -11.435 1.00 91.69 93 VAL A C 1
ATOM 735 O O . VAL A 1 93 ? -10.509 0.747 -12.658 1.00 91.69 93 VAL A O 1
ATOM 738 N N . ALA A 1 94 ? -10.223 1.672 -10.626 1.00 92.19 94 ALA A N 1
ATOM 739 C CA . ALA A 1 94 ? -9.490 2.840 -11.100 1.00 92.19 94 ALA A CA 1
ATOM 740 C C . ALA A 1 94 ? -8.115 2.460 -11.670 1.00 92.19 94 ALA A C 1
ATOM 742 O O . ALA A 1 94 ? -7.756 2.947 -12.740 1.00 92.19 94 ALA A O 1
ATOM 743 N N . GLU A 1 95 ? -7.389 1.545 -11.022 1.00 90.62 95 GLU A N 1
ATOM 744 C CA . GLU A 1 95 ? -6.101 1.025 -11.494 1.00 90.62 95 GLU A CA 1
ATOM 745 C C . GLU A 1 95 ? -6.233 0.388 -12.881 1.00 90.62 95 GLU A C 1
ATOM 747 O O . GLU A 1 95 ? -5.458 0.680 -13.794 1.00 90.62 95 GLU A O 1
ATOM 752 N N . ILE A 1 96 ? -7.238 -0.469 -13.075 1.00 90.50 96 ILE A N 1
ATOM 753 C CA . ILE A 1 96 ? -7.453 -1.129 -14.366 1.00 90.50 96 ILE A CA 1
ATOM 754 C C . ILE A 1 96 ? -7.831 -0.104 -15.439 1.00 90.50 96 ILE A C 1
ATOM 756 O O . ILE A 1 96 ? -7.343 -0.199 -16.567 1.00 90.50 96 ILE A O 1
ATOM 760 N N . ALA A 1 97 ? -8.667 0.885 -15.111 1.00 89.88 97 ALA A N 1
ATOM 761 C CA . ALA A 1 97 ? -9.014 1.957 -16.042 1.00 89.88 97 ALA A CA 1
ATOM 762 C C . ALA A 1 97 ? -7.775 2.768 -16.462 1.00 89.88 97 ALA A C 1
ATOM 764 O O . ALA A 1 97 ? -7.559 2.971 -17.658 1.00 89.88 97 ALA A O 1
ATOM 765 N N . ALA A 1 98 ? -6.934 3.149 -15.497 1.00 87.44 98 ALA A N 1
ATOM 766 C CA . ALA A 1 98 ? -5.692 3.881 -15.723 1.00 87.44 98 ALA A CA 1
ATOM 767 C C . ALA A 1 98 ? -4.701 3.078 -16.588 1.00 87.44 98 ALA A C 1
ATOM 769 O O . ALA A 1 98 ? -4.144 3.596 -17.555 1.00 87.44 98 ALA A O 1
ATOM 770 N N . ASN A 1 99 ? -4.530 1.784 -16.311 1.00 86.38 99 ASN A N 1
ATOM 771 C CA . ASN A 1 99 ? -3.621 0.922 -17.070 1.00 86.38 99 ASN A CA 1
ATOM 772 C C . ASN A 1 99 ? -4.138 0.566 -18.472 1.00 86.38 99 ASN A C 1
ATOM 774 O O . ASN A 1 99 ? -3.344 0.332 -19.384 1.00 86.38 99 ASN A O 1
ATOM 778 N N . LYS A 1 100 ? -5.461 0.535 -18.676 1.00 88.94 100 LYS A N 1
ATOM 779 C CA . LYS A 1 100 ? -6.062 0.257 -19.989 1.00 88.94 100 LYS A CA 1
ATOM 780 C C . LYS A 1 100 ? -5.742 1.351 -21.009 1.00 88.94 100 LYS A C 1
ATOM 782 O O . LYS A 1 100 ? -5.578 1.048 -22.190 1.00 88.94 100 LYS A O 1
ATOM 787 N N . ASN A 1 101 ? -5.670 2.604 -20.568 1.00 83.38 101 ASN A N 1
ATOM 788 C CA . ASN A 1 101 ? -5.255 3.724 -21.398 1.00 83.38 101 ASN A CA 1
ATOM 789 C C . ASN A 1 101 ? -4.410 4.706 -20.584 1.00 83.38 101 ASN A C 1
ATOM 791 O O . ASN A 1 101 ? -4.932 5.605 -19.932 1.00 83.38 101 ASN A O 1
ATOM 795 N N . ILE A 1 102 ? -3.089 4.584 -20.705 1.00 79.12 102 ILE A N 1
ATOM 796 C CA . ILE A 1 102 ? -2.137 5.444 -19.989 1.00 79.12 102 ILE A CA 1
ATOM 797 C C . ILE A 1 102 ? -2.224 6.930 -20.377 1.00 79.12 102 ILE A C 1
ATOM 799 O O . ILE A 1 102 ? -1.656 7.767 -19.687 1.00 79.12 102 ILE A O 1
ATOM 803 N N . LYS A 1 103 ? -2.912 7.263 -21.479 1.00 81.69 103 LYS A N 1
ATOM 804 C CA . LYS A 1 103 ? -3.140 8.646 -21.927 1.00 81.69 103 LYS A CA 1
ATOM 805 C C . LYS A 1 103 ? -4.460 9.240 -21.418 1.00 81.69 103 LYS A C 1
ATOM 807 O O . LYS A 1 103 ? -4.757 10.387 -21.725 1.00 81.69 103 LYS A O 1
ATOM 812 N N . ASP A 1 104 ? -5.283 8.468 -20.708 1.00 86.56 104 ASP A N 1
ATOM 813 C CA . ASP A 1 104 ? -6.531 8.958 -20.116 1.00 86.56 104 ASP A CA 1
ATOM 814 C C . ASP A 1 104 ? -6.241 9.682 -18.793 1.00 86.56 104 ASP A C 1
ATOM 816 O O . ASP A 1 104 ? -6.158 9.063 -17.732 1.00 86.56 104 ASP A O 1
ATOM 820 N N . GLU A 1 105 ? -6.080 11.003 -18.855 1.00 85.44 105 GLU A N 1
ATOM 821 C CA . GLU A 1 105 ? -5.771 11.845 -17.691 1.00 85.44 105 GLU A CA 1
ATOM 822 C C . GLU A 1 105 ? -6.826 11.758 -16.579 1.00 85.44 105 GLU A C 1
ATOM 824 O O . GLU A 1 105 ? -6.482 11.822 -15.395 1.00 85.44 105 GLU A O 1
ATOM 829 N N . ALA A 1 106 ? -8.103 11.572 -16.928 1.00 90.62 106 ALA A N 1
ATOM 830 C CA . ALA A 1 106 ? -9.172 11.444 -15.943 1.00 90.62 106 ALA A CA 1
ATOM 831 C C . ALA A 1 106 ? -9.064 10.110 -15.189 1.00 90.62 106 ALA A C 1
ATOM 833 O O . ALA A 1 106 ? -9.214 10.072 -13.966 1.00 90.62 106 ALA A O 1
ATOM 834 N N . ALA A 1 107 ? -8.752 9.019 -15.897 1.00 90.00 107 ALA A N 1
ATOM 835 C CA . ALA A 1 107 ? -8.497 7.725 -15.271 1.00 90.00 107 ALA A CA 1
ATOM 836 C C . ALA A 1 107 ? -7.225 7.743 -14.404 1.00 90.00 107 ALA A C 1
ATOM 838 O O . ALA A 1 107 ? -7.247 7.212 -13.293 1.00 90.00 107 ALA A O 1
ATOM 839 N N . GLN A 1 108 ? -6.150 8.394 -14.867 1.00 86.44 108 GLN A N 1
ATOM 840 C CA . GLN A 1 108 ? -4.906 8.553 -14.100 1.00 86.44 108 GLN A CA 1
ATOM 841 C C . GLN A 1 108 ? -5.122 9.374 -12.822 1.00 86.44 108 GLN A C 1
ATOM 843 O O . GLN A 1 108 ? -4.706 8.955 -11.743 1.00 86.44 108 GLN A O 1
ATOM 848 N N . THR A 1 109 ? -5.821 10.508 -12.924 1.00 89.06 109 THR A N 1
ATOM 849 C CA . THR A 1 109 ? -6.152 11.364 -11.773 1.00 89.06 109 THR A CA 1
ATOM 850 C C . THR A 1 109 ? -7.009 10.613 -10.757 1.00 89.06 109 THR A C 1
ATOM 852 O O . THR A 1 109 ? -6.700 10.623 -9.567 1.00 89.06 109 THR A O 1
ATOM 855 N N . ARG A 1 110 ? -8.039 9.888 -11.215 1.00 92.69 110 ARG A N 1
ATOM 856 C CA . ARG A 1 110 ? -8.886 9.066 -10.338 1.00 92.69 110 ARG A CA 1
ATOM 857 C C . ARG A 1 110 ? -8.087 7.989 -9.610 1.00 92.69 110 ARG A C 1
ATOM 859 O O . ARG A 1 110 ? -8.302 7.785 -8.419 1.00 92.69 110 ARG A O 1
ATOM 866 N N . TYR A 1 111 ? -7.186 7.300 -10.312 1.00 90.50 111 TYR A N 1
ATOM 867 C CA . TYR A 1 111 ? -6.329 6.280 -9.712 1.00 90.50 111 TYR A CA 1
ATOM 868 C C . TYR A 1 111 ? -5.388 6.872 -8.651 1.00 90.50 111 TYR A C 1
ATOM 870 O O . TYR A 1 111 ? -5.312 6.344 -7.542 1.00 90.50 111 TYR A O 1
ATOM 878 N N . ALA A 1 112 ? -4.730 7.995 -8.949 1.00 88.50 112 ALA A N 1
ATOM 879 C CA . ALA A 1 112 ? -3.849 8.676 -7.999 1.00 88.50 112 ALA A CA 1
ATOM 880 C C . ALA A 1 112 ? -4.599 9.140 -6.738 1.00 88.50 112 ALA A C 1
ATOM 882 O O . ALA A 1 112 ? -4.110 8.951 -5.619 1.00 88.50 112 ALA A O 1
ATOM 883 N N . TYR A 1 113 ? -5.805 9.688 -6.922 1.00 93.06 113 TYR A N 1
ATOM 884 C CA . TYR A 1 113 ? -6.696 10.081 -5.835 1.00 93.06 113 TYR A CA 1
ATOM 885 C C . TYR A 1 113 ? -7.041 8.891 -4.930 1.00 93.06 113 TYR A C 1
ATOM 887 O O . TYR A 1 113 ? -6.683 8.896 -3.752 1.00 93.06 113 TYR A O 1
ATOM 895 N N . ILE A 1 114 ? -7.659 7.836 -5.478 1.00 94.12 114 ILE A N 1
ATOM 896 C CA . ILE A 1 114 ? -8.126 6.707 -4.659 1.00 94.12 114 ILE A CA 1
ATOM 897 C C . ILE A 1 114 ? -6.965 5.932 -4.023 1.00 94.12 114 ILE A C 1
ATOM 899 O O . ILE A 1 114 ? -7.112 5.429 -2.915 1.00 94.12 114 ILE A O 1
ATOM 903 N N . SER A 1 115 ? -5.798 5.871 -4.674 1.00 90.56 115 SER A N 1
ATOM 904 C CA . SER A 1 115 ? -4.580 5.285 -4.097 1.00 90.56 115 SER A CA 1
ATOM 905 C C . SER A 1 115 ? -4.125 6.044 -2.848 1.00 90.56 115 SER A C 1
ATOM 907 O O . SER A 1 115 ? -3.816 5.432 -1.825 1.00 90.56 115 SER A O 1
ATOM 909 N N . SER A 1 116 ? -4.111 7.378 -2.916 1.00 90.31 116 SER A N 1
ATOM 910 C CA . SER A 1 116 ? -3.701 8.233 -1.796 1.00 90.31 116 SER A CA 1
ATOM 911 C C . SER A 1 116 ? -4.720 8.188 -0.658 1.00 90.31 116 SER A C 1
ATOM 913 O O . SER A 1 116 ? -4.339 7.989 0.497 1.00 90.31 116 SER A O 1
ATOM 915 N N . PHE A 1 117 ? -6.013 8.293 -0.992 1.00 93.94 117 PHE A N 1
ATOM 916 C CA . PHE A 1 117 ? -7.106 8.157 -0.031 1.00 93.94 117 PHE A CA 1
ATOM 917 C C . PHE A 1 117 ? -7.038 6.814 0.696 1.00 93.94 117 PHE A C 1
ATOM 919 O O . PHE A 1 117 ? -7.008 6.782 1.922 1.00 93.94 117 PHE A O 1
ATOM 926 N N . LEU A 1 118 ? -6.956 5.702 -0.042 1.00 92.25 118 LEU A N 1
ATOM 927 C CA . LEU A 1 118 ? -7.000 4.362 0.537 1.00 92.25 118 LEU A CA 1
ATOM 928 C C . LEU A 1 118 ? -5.797 4.082 1.443 1.00 92.25 118 LEU A C 1
ATOM 930 O O . LEU A 1 118 ? -5.953 3.420 2.471 1.00 92.25 118 LEU A O 1
ATOM 934 N N . ASN A 1 119 ? -4.615 4.605 1.102 1.00 88.69 119 ASN A N 1
ATOM 935 C CA . ASN A 1 119 ? -3.430 4.498 1.951 1.00 88.69 119 ASN A CA 1
ATOM 936 C C . ASN A 1 119 ? -3.651 5.163 3.321 1.00 88.69 119 ASN A C 1
ATOM 938 O O . ASN A 1 119 ? -3.395 4.544 4.355 1.00 88.69 119 ASN A O 1
ATOM 942 N N . LYS A 1 120 ? -4.180 6.393 3.329 1.00 93.00 120 LYS A N 1
ATOM 943 C CA . LYS A 1 120 ? -4.507 7.120 4.562 1.00 93.00 120 LYS A CA 1
ATOM 944 C C . LYS A 1 120 ? -5.657 6.451 5.318 1.00 93.00 120 LYS A C 1
ATOM 946 O O . LYS A 1 120 ? -5.522 6.140 6.495 1.00 93.00 120 LYS A O 1
ATOM 951 N N . PHE A 1 121 ? -6.757 6.161 4.629 1.00 95.38 121 PHE A N 1
ATOM 952 C CA . PHE A 1 121 ? -7.961 5.600 5.233 1.00 95.38 121 PHE A CA 1
ATOM 953 C C . PHE A 1 121 ? -7.697 4.239 5.888 1.00 95.38 121 PHE A C 1
ATOM 955 O O . PHE A 1 121 ? -8.119 4.010 7.015 1.00 95.38 121 PHE A O 1
ATOM 962 N N . THR A 1 122 ? -6.913 3.360 5.253 1.00 92.44 122 THR A N 1
ATOM 963 C CA . THR A 1 122 ? -6.530 2.069 5.855 1.00 92.44 122 THR A CA 1
ATOM 964 C C . THR A 1 122 ? -5.734 2.257 7.152 1.00 92.44 122 THR A C 1
ATOM 966 O O . THR A 1 122 ? -5.948 1.518 8.114 1.00 92.44 122 THR A O 1
ATOM 969 N N . ASN A 1 123 ? -4.829 3.243 7.199 1.00 93.88 123 ASN A N 1
ATOM 970 C CA . ASN A 1 123 ? -4.088 3.561 8.419 1.00 93.88 123 ASN A CA 1
ATOM 971 C C . ASN A 1 123 ? -5.019 4.060 9.531 1.00 93.88 123 ASN A C 1
ATOM 973 O O . ASN A 1 123 ? -4.934 3.586 10.662 1.00 93.88 123 ASN A O 1
ATOM 977 N N . ASP A 1 124 ? -5.933 4.966 9.197 1.00 95.62 124 ASP A N 1
ATOM 978 C CA . ASP A 1 124 ? -6.838 5.584 10.167 1.00 95.62 124 ASP A CA 1
ATOM 979 C C . ASP A 1 124 ? -7.865 4.573 10.710 1.00 95.62 124 ASP A C 1
ATOM 981 O O . ASP A 1 124 ? -8.191 4.594 11.900 1.00 95.62 124 ASP A O 1
ATOM 985 N N . VAL A 1 125 ? -8.308 3.619 9.880 1.00 94.88 125 VAL A N 1
ATOM 986 C CA . VAL A 1 125 ? -9.118 2.472 10.321 1.00 94.88 125 VAL A CA 1
ATOM 987 C C . VAL A 1 125 ? -8.319 1.558 11.252 1.00 94.88 125 VAL A C 1
ATOM 989 O O . VAL A 1 125 ? -8.843 1.135 12.279 1.00 94.88 125 VAL A O 1
ATOM 992 N N . LEU A 1 126 ? -7.039 1.284 10.971 1.00 93.56 126 LEU A N 1
ATOM 993 C CA . LEU A 1 126 ? -6.196 0.518 11.896 1.00 93.56 126 LEU A CA 1
ATOM 994 C C . LEU A 1 126 ? -6.016 1.251 13.237 1.00 93.56 126 LEU A C 1
ATOM 996 O O . LEU A 1 126 ? -6.065 0.627 14.297 1.00 93.56 126 LEU A O 1
ATOM 1000 N N . GLU A 1 127 ? -5.824 2.569 13.223 1.00 95.62 127 GLU A N 1
ATOM 1001 C CA . GLU A 1 127 ? -5.768 3.371 14.449 1.00 95.62 127 GLU A CA 1
ATOM 1002 C C . GLU A 1 127 ? -7.078 3.314 15.239 1.00 95.62 127 GLU A C 1
ATOM 1004 O O . GLU A 1 127 ? -7.053 3.175 16.468 1.00 95.62 127 GLU A O 1
ATOM 1009 N N . LEU A 1 128 ? -8.220 3.383 14.549 1.00 96.19 128 LEU A N 1
ATOM 1010 C CA . LEU A 1 128 ? -9.537 3.208 15.152 1.00 96.19 128 LEU A CA 1
ATOM 1011 C C . LEU A 1 128 ? -9.669 1.828 15.807 1.00 96.19 128 LEU A C 1
ATOM 1013 O O . LEU A 1 128 ? -9.980 1.753 16.994 1.00 96.19 128 LEU A O 1
ATOM 1017 N N . GLU A 1 129 ? -9.361 0.748 15.087 1.00 94.12 129 GLU A N 1
ATOM 1018 C CA . GLU A 1 129 ? -9.401 -0.620 15.618 1.00 94.12 129 GLU A CA 1
ATOM 1019 C C . GLU A 1 129 ? -8.534 -0.750 16.875 1.00 94.12 129 GLU A C 1
ATOM 1021 O O . GLU A 1 129 ? -8.982 -1.241 17.911 1.00 94.12 129 GLU A O 1
ATOM 1026 N N . LYS A 1 130 ? -7.300 -0.234 16.837 1.00 95.38 130 LYS A N 1
ATOM 1027 C CA . LYS A 1 130 ? -6.394 -0.246 17.997 1.00 95.38 130 LYS A CA 1
ATOM 1028 C C . LYS A 1 130 ? -6.938 0.549 19.178 1.00 95.38 130 LYS A C 1
ATOM 1030 O O . LYS A 1 130 ? -6.667 0.178 20.319 1.00 95.38 130 LYS A O 1
ATOM 1035 N N . THR A 1 131 ? -7.662 1.633 18.919 1.00 96.25 131 THR A N 1
ATOM 1036 C CA . THR A 1 131 ? -8.324 2.437 19.955 1.00 96.25 131 THR A CA 1
ATOM 1037 C C . THR A 1 131 ? -9.442 1.626 20.600 1.00 96.25 131 THR A C 1
ATOM 1039 O O . THR A 1 131 ? -9.475 1.467 21.819 1.00 96.25 131 THR A O 1
ATOM 1042 N N . LEU A 1 132 ? -10.286 1.005 19.780 1.00 95.62 132 LEU A N 1
ATOM 1043 C CA . LEU A 1 132 ? -11.394 0.169 20.216 1.00 95.62 132 LEU A CA 1
ATOM 1044 C C . LEU A 1 132 ? -10.929 -1.048 21.038 1.00 95.62 132 LEU A C 1
ATOM 1046 O O . LEU A 1 132 ? -11.440 -1.267 22.137 1.00 95.62 132 LEU A O 1
ATOM 1050 N N . PHE A 1 133 ? -9.884 -1.768 20.610 1.00 95.31 133 PHE A N 1
ATOM 1051 C CA . PHE A 1 133 ? -9.300 -2.891 21.370 1.00 95.31 133 PHE A CA 1
ATOM 1052 C C . PHE A 1 133 ? -8.550 -2.484 22.650 1.00 95.31 133 PHE A C 1
ATOM 1054 O O . PHE A 1 133 ? -8.141 -3.351 23.428 1.00 95.31 133 PHE A O 1
ATOM 1061 N N . LYS A 1 134 ? -8.369 -1.181 22.893 1.00 95.56 134 LYS A N 1
ATOM 1062 C CA . LYS A 1 134 ? -7.852 -0.624 24.155 1.00 95.56 134 LYS A CA 1
ATOM 1063 C C . LYS A 1 134 ? -8.937 0.041 25.007 1.00 95.56 134 LYS A C 1
ATOM 1065 O O . LYS A 1 134 ? -8.645 0.433 26.134 1.00 95.56 134 LYS A O 1
ATOM 1070 N N . SER A 1 135 ? -10.152 0.177 24.480 1.00 95.38 135 SER A N 1
ATOM 1071 C CA . SER A 1 135 ? -11.275 0.837 25.146 1.00 95.38 135 SER A CA 1
ATOM 1072 C C . SER A 1 135 ? -11.992 -0.086 26.139 1.00 95.38 135 SER A C 1
ATOM 1074 O O . SER A 1 135 ? -11.682 -1.276 26.261 1.00 95.38 135 SER A O 1
ATOM 1076 N N . ILE A 1 136 ? -13.016 0.457 26.801 1.00 95.38 136 ILE A N 1
ATOM 1077 C CA . ILE A 1 136 ? -13.944 -0.298 27.655 1.00 95.38 136 ILE A C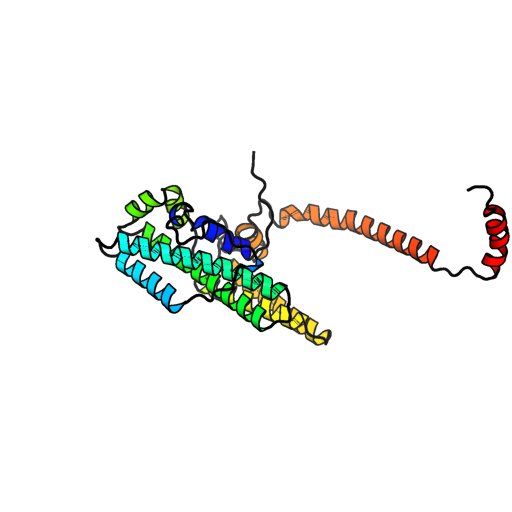A 1
ATOM 1078 C C . ILE A 1 136 ? -14.683 -1.416 26.893 1.00 95.38 136 ILE A C 1
ATOM 1080 O O . ILE A 1 136 ? -15.067 -2.411 27.498 1.00 95.38 136 ILE A O 1
ATOM 1084 N N . TYR A 1 137 ? -14.804 -1.303 25.564 1.00 95.00 137 TYR A N 1
ATOM 1085 C CA . TYR A 1 137 ? -15.478 -2.276 24.694 1.00 95.00 137 TYR A CA 1
ATOM 1086 C C . TYR A 1 137 ? -14.571 -3.418 24.217 1.00 95.00 137 TYR A C 1
ATOM 1088 O O . TYR A 1 137 ? -14.994 -4.259 23.423 1.00 95.00 137 TYR A O 1
ATOM 1096 N N . LYS A 1 138 ? -13.318 -3.489 24.692 1.00 94.88 138 LYS A N 1
ATOM 1097 C CA . LYS A 1 138 ? -12.352 -4.527 24.299 1.00 94.88 138 LYS A CA 1
ATOM 1098 C C . LYS A 1 138 ? -12.938 -5.941 24.378 1.00 94.88 138 LYS A C 1
ATOM 1100 O O . LYS A 1 138 ? -12.753 -6.723 23.450 1.00 94.88 138 LYS A O 1
ATOM 1105 N N . ASN A 1 139 ? -13.607 -6.282 25.480 1.00 94.44 139 ASN A N 1
ATOM 1106 C CA . ASN A 1 139 ? -14.115 -7.639 25.690 1.00 94.44 139 ASN A CA 1
ATOM 1107 C C . ASN A 1 139 ? -15.252 -7.975 24.720 1.00 94.44 139 ASN A C 1
ATOM 1109 O O . ASN A 1 139 ? -15.246 -9.061 24.151 1.00 94.44 139 ASN A O 1
ATOM 1113 N N . ASP A 1 140 ? -16.163 -7.029 24.471 1.00 91.50 140 ASP A N 1
ATOM 1114 C CA . ASP A 1 140 ? -17.238 -7.193 23.487 1.00 91.50 140 ASP A CA 1
ATOM 1115 C C . ASP A 1 140 ? -16.680 -7.418 22.075 1.00 91.50 140 ASP A C 1
ATOM 1117 O O . ASP A 1 140 ? -17.173 -8.252 21.317 1.00 91.50 140 ASP A O 1
ATOM 1121 N N . LEU A 1 141 ? -15.617 -6.692 21.720 1.00 90.12 141 LEU A N 1
ATOM 1122 C CA . LEU A 1 141 ? -14.957 -6.832 20.424 1.00 90.12 141 LEU A CA 1
ATOM 1123 C C . LEU A 1 141 ? -14.200 -8.156 20.302 1.00 90.12 141 LEU A C 1
ATOM 1125 O O . LEU A 1 141 ? -14.235 -8.773 19.239 1.00 90.12 141 LEU A O 1
ATOM 1129 N N . ILE A 1 142 ? -13.534 -8.615 21.366 1.00 89.44 142 ILE A N 1
ATOM 1130 C CA . ILE A 1 142 ? -12.861 -9.923 21.395 1.00 89.44 142 ILE A CA 1
ATOM 1131 C C . ILE A 1 142 ? -13.878 -11.060 21.292 1.00 89.44 142 ILE A C 1
ATOM 1133 O O . ILE A 1 142 ? -13.639 -12.004 20.546 1.00 89.44 142 ILE A O 1
ATOM 1137 N N . GLU A 1 143 ? -15.016 -10.967 21.983 1.00 89.44 143 GLU A N 1
ATOM 1138 C CA . GLU A 1 143 ? -16.099 -11.951 21.872 1.00 89.44 143 GLU A CA 1
ATOM 1139 C C . GLU A 1 143 ? -16.591 -12.072 20.421 1.00 89.44 143 GLU A C 1
ATOM 1141 O O . GLU A 1 143 ? -16.835 -13.173 19.929 1.00 89.44 143 GLU A O 1
ATOM 1146 N N . LEU A 1 144 ? -16.670 -10.943 19.714 1.00 85.94 144 LEU A N 1
ATOM 1147 C CA . LEU A 1 144 ? -17.148 -10.876 18.338 1.00 85.94 144 LEU A CA 1
ATOM 1148 C C . LEU A 1 144 ? -16.113 -11.324 17.289 1.00 85.94 144 LEU A C 1
ATOM 1150 O O . LEU A 1 144 ? -16.469 -11.947 16.289 1.00 85.94 144 LEU A O 1
ATOM 1154 N N . THR A 1 145 ? -14.841 -10.962 17.475 1.00 82.88 145 THR A N 1
ATOM 1155 C CA . THR A 1 145 ? -13.786 -11.100 16.447 1.00 82.88 145 THR A CA 1
ATOM 1156 C C . THR A 1 145 ? -12.762 -12.195 16.742 1.00 82.88 145 THR A C 1
ATOM 1158 O O . THR A 1 145 ? -12.084 -12.666 15.828 1.00 82.88 145 THR A O 1
ATOM 1161 N N . GLY A 1 146 ? -12.676 -12.641 17.995 1.00 86.50 146 GLY A N 1
ATOM 1162 C CA . GLY A 1 146 ? -11.691 -13.596 18.487 1.00 86.50 146 GLY A CA 1
ATOM 1163 C C . GLY A 1 146 ? -10.384 -12.948 18.957 1.00 86.50 146 GLY A C 1
ATOM 1164 O O . GLY A 1 146 ? -9.948 -11.909 18.460 1.00 86.50 146 GLY A O 1
ATOM 1165 N N . GLU A 1 147 ? -9.716 -13.605 19.909 1.00 90.44 147 GLU A N 1
ATOM 1166 C CA . GLU A 1 147 ? -8.463 -13.120 20.513 1.00 90.44 147 GLU A CA 1
ATOM 1167 C C . GLU A 1 147 ? -7.346 -12.921 19.482 1.00 90.44 147 GLU A C 1
ATOM 1169 O O . GLU A 1 147 ? -6.669 -11.897 19.503 1.00 90.44 147 GLU A O 1
ATOM 1174 N N . ALA A 1 148 ? -7.206 -13.846 18.528 1.00 86.00 148 ALA A N 1
ATOM 1175 C CA . ALA A 1 148 ? -6.173 -13.770 17.495 1.00 86.00 148 ALA A CA 1
ATOM 1176 C C . ALA A 1 148 ? -6.289 -12.501 16.630 1.00 86.00 148 ALA A C 1
ATOM 1178 O O . ALA A 1 148 ? -5.278 -11.904 16.263 1.00 86.00 148 ALA A O 1
ATOM 1179 N N . TYR A 1 149 ? -7.518 -12.068 16.326 1.00 84.50 149 TYR A N 1
ATOM 1180 C CA . TYR A 1 149 ? -7.752 -10.835 15.577 1.00 84.50 149 TYR A CA 1
ATOM 1181 C C . TYR A 1 149 ? -7.355 -9.609 16.411 1.00 84.50 149 TYR A C 1
ATOM 1183 O O . TYR A 1 149 ? -6.625 -8.740 15.934 1.00 84.50 149 TYR A O 1
ATOM 1191 N N . ALA A 1 150 ? -7.763 -9.567 17.682 1.00 88.06 150 ALA A N 1
ATOM 1192 C CA . ALA A 1 150 ? -7.420 -8.477 18.593 1.00 88.06 150 ALA A CA 1
ATOM 1193 C C . ALA A 1 150 ? -5.901 -8.346 18.810 1.00 88.06 150 ALA A C 1
ATOM 1195 O O . ALA A 1 150 ? -5.355 -7.242 18.735 1.00 88.06 150 ALA A O 1
ATOM 1196 N N . GLU A 1 151 ? -5.205 -9.465 19.038 1.00 89.12 151 GLU A N 1
ATOM 1197 C CA . GLU A 1 151 ? -3.743 -9.507 19.154 1.00 89.12 151 GLU A CA 1
ATOM 1198 C C . GLU A 1 151 ? -3.074 -8.942 17.902 1.00 89.12 151 GLU A C 1
ATOM 1200 O O . GLU A 1 151 ? -2.167 -8.111 17.995 1.00 89.12 151 GLU A O 1
ATOM 1205 N N . GLN A 1 152 ? -3.563 -9.337 16.728 1.00 85.38 152 GLN A N 1
ATOM 1206 C CA . GLN A 1 152 ? -3.029 -8.868 15.463 1.00 85.38 152 GLN A CA 1
ATOM 1207 C C . GLN A 1 152 ? -3.233 -7.362 15.253 1.00 85.38 152 GLN A C 1
ATOM 1209 O O . GLN A 1 152 ? -2.290 -6.670 14.864 1.00 85.38 152 GLN A O 1
ATOM 1214 N N . MET A 1 153 ? -4.428 -6.831 15.530 1.00 87.88 153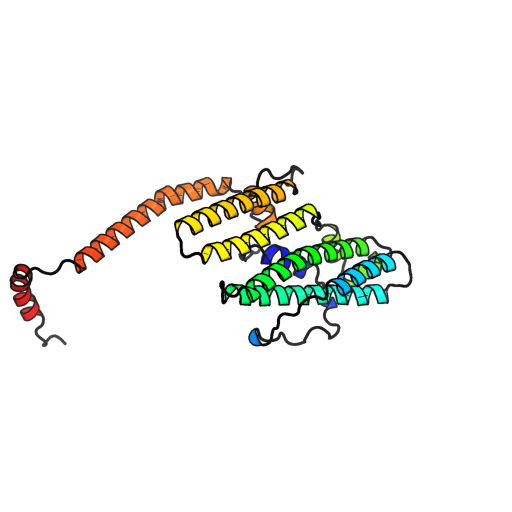 MET A N 1
ATOM 1215 C CA . MET A 1 153 ? -4.697 -5.393 15.411 1.00 87.88 153 MET A CA 1
ATOM 1216 C C . MET A 1 153 ? -3.775 -4.574 16.313 1.00 87.88 153 MET A C 1
ATOM 1218 O O . MET A 1 153 ? -3.210 -3.564 15.889 1.00 87.88 153 MET A O 1
ATOM 1222 N N . LEU A 1 154 ? -3.572 -5.031 17.550 1.00 91.06 154 LEU A N 1
ATOM 1223 C CA . LEU A 1 154 ? -2.697 -4.363 18.509 1.00 91.06 154 LEU A CA 1
ATOM 1224 C C . LEU A 1 154 ? -1.216 -4.438 18.108 1.00 91.06 154 LEU A C 1
ATOM 1226 O O . LEU A 1 154 ? -0.496 -3.457 18.320 1.00 91.06 154 LEU A O 1
ATOM 1230 N N . ALA A 1 155 ? -0.782 -5.554 17.513 1.00 89.38 155 ALA A N 1
ATOM 1231 C CA . ALA A 1 155 ? 0.593 -5.773 17.066 1.00 89.38 155 ALA A CA 1
ATOM 1232 C C . ALA A 1 155 ? 0.955 -5.007 15.781 1.00 89.38 155 ALA A C 1
ATOM 1234 O O . ALA A 1 155 ? 2.105 -4.601 15.621 1.00 89.38 155 ALA A O 1
ATOM 1235 N N . ASN A 1 156 ? -0.003 -4.781 14.879 1.00 85.69 156 ASN A N 1
ATOM 1236 C CA . ASN A 1 156 ? 0.242 -4.081 13.618 1.00 85.69 156 ASN A CA 1
ATOM 1237 C C . ASN A 1 156 ? 0.726 -2.639 13.843 1.00 85.69 156 ASN A C 1
ATOM 1239 O O . ASN A 1 156 ? 0.160 -1.882 14.636 1.00 85.69 156 ASN A O 1
ATOM 1243 N N . THR A 1 157 ? 1.759 -2.226 13.114 1.00 87.25 157 THR A N 1
ATOM 1244 C CA . THR A 1 157 ? 2.304 -0.863 13.175 1.00 87.25 157 THR A CA 1
ATOM 1245 C C . THR A 1 157 ? 1.478 0.089 12.313 1.00 87.25 157 THR A C 1
ATOM 1247 O O . THR A 1 157 ? 1.194 -0.210 11.156 1.00 87.25 157 THR A O 1
ATOM 1250 N N . THR A 1 158 ? 1.109 1.240 12.874 1.00 89.75 158 THR A N 1
ATOM 1251 C CA . THR A 1 158 ? 0.488 2.343 12.129 1.00 89.75 158 THR A CA 1
ATOM 1252 C C . THR A 1 158 ? 1.575 3.229 11.527 1.00 89.75 158 THR A C 1
ATOM 1254 O O . THR A 1 158 ? 2.691 3.315 12.046 1.00 89.75 158 THR A O 1
ATOM 1257 N N . LYS A 1 159 ? 1.267 3.863 10.402 1.00 90.81 159 LYS A N 1
ATOM 1258 C CA . LYS A 1 159 ? 2.140 4.814 9.719 1.00 90.81 159 LYS A CA 1
ATOM 1259 C C . LYS A 1 159 ? 2.051 6.170 10.410 1.00 90.81 159 LYS A C 1
ATOM 1261 O O . LYS A 1 159 ? 0.981 6.585 10.842 1.00 90.81 159 LYS A O 1
ATOM 1266 N N . SER A 1 160 ? 3.172 6.878 10.492 1.00 93.31 160 SER A N 1
ATOM 1267 C CA . SER A 1 160 ? 3.147 8.295 10.852 1.00 93.31 160 SER A CA 1
ATOM 1268 C C . SER A 1 160 ? 2.585 9.123 9.692 1.00 93.31 160 SER A C 1
ATOM 1270 O O . SER A 1 160 ? 2.671 8.716 8.530 1.00 93.31 160 SER A O 1
ATOM 1272 N N . GLN A 1 161 ? 2.083 10.324 9.991 1.00 93.31 161 GLN A N 1
ATOM 1273 C CA . GLN A 1 161 ? 1.650 11.264 8.952 1.00 93.31 161 GLN A CA 1
ATOM 1274 C C . GLN A 1 161 ? 2.778 11.577 7.957 1.00 93.31 161 GLN A C 1
ATOM 1276 O O . GLN A 1 161 ? 2.539 11.682 6.760 1.00 93.31 161 GLN A O 1
ATOM 1281 N N . GLU A 1 162 ? 4.025 11.644 8.431 1.00 95.94 162 GLU A N 1
ATOM 1282 C CA . GLU A 1 162 ? 5.187 11.875 7.571 1.00 95.94 162 GLU A CA 1
ATOM 1283 C C . GLU A 1 162 ? 5.380 10.757 6.533 1.00 95.94 162 GLU A C 1
ATOM 1285 O O . GLU A 1 162 ? 5.656 11.042 5.368 1.00 95.94 162 GLU A O 1
ATOM 1290 N N . ILE A 1 163 ? 5.183 9.489 6.920 1.00 93.12 163 ILE A N 1
ATOM 1291 C CA . ILE A 1 163 ? 5.234 8.359 5.981 1.00 93.12 163 ILE A CA 1
ATOM 1292 C C . ILE A 1 163 ? 4.105 8.478 4.952 1.00 93.12 163 ILE A C 1
ATOM 1294 O O . ILE A 1 163 ? 4.362 8.340 3.756 1.00 93.12 163 ILE A O 1
ATOM 1298 N N . ILE A 1 164 ? 2.881 8.778 5.399 1.00 91.81 164 ILE A N 1
ATOM 1299 C CA . ILE A 1 164 ? 1.712 8.937 4.518 1.00 91.81 164 ILE A CA 1
ATOM 1300 C C . ILE A 1 164 ? 1.965 10.041 3.480 1.00 91.81 164 ILE A C 1
ATOM 1302 O O . ILE A 1 164 ? 1.735 9.833 2.287 1.00 91.81 164 ILE A O 1
ATOM 1306 N N . ASP A 1 165 ? 2.506 11.185 3.902 1.00 93.19 165 ASP A N 1
ATOM 1307 C CA . ASP A 1 165 ? 2.817 12.312 3.018 1.00 93.19 165 ASP A CA 1
ATOM 1308 C C . ASP A 1 165 ? 3.921 11.970 2.004 1.00 93.19 165 ASP A C 1
ATOM 1310 O O . ASP A 1 165 ? 3.887 12.409 0.849 1.00 93.19 165 ASP A O 1
ATOM 1314 N N . LEU A 1 166 ? 4.926 11.189 2.415 1.00 94.56 166 LEU A N 1
ATOM 1315 C CA . LEU A 1 166 ? 5.983 10.716 1.520 1.00 94.56 166 LEU A CA 1
ATOM 1316 C C . LEU A 1 166 ? 5.450 9.715 0.485 1.00 94.56 166 LEU A C 1
ATOM 1318 O O . LEU A 1 166 ? 5.807 9.816 -0.688 1.00 94.56 166 LEU A O 1
ATOM 1322 N N . GLU A 1 167 ? 4.574 8.794 0.878 1.00 91.50 167 GLU A N 1
ATOM 1323 C CA . GLU A 1 167 ? 3.937 7.833 -0.034 1.00 91.50 167 GLU A CA 1
ATOM 1324 C C . GLU A 1 167 ? 2.958 8.518 -1.009 1.00 91.50 167 GLU A C 1
ATOM 1326 O O . GLU A 1 167 ? 2.869 8.142 -2.184 1.00 91.50 167 GLU A O 1
ATOM 1331 N N . ALA A 1 168 ? 2.278 9.584 -0.574 1.00 87.94 168 ALA A N 1
ATOM 1332 C CA . ALA A 1 168 ? 1.480 10.432 -1.459 1.00 87.94 168 ALA A CA 1
ATOM 1333 C C . ALA A 1 168 ? 2.362 11.136 -2.510 1.00 87.94 168 ALA A C 1
ATOM 1335 O O . ALA A 1 168 ? 2.039 11.138 -3.700 1.00 87.94 168 ALA A O 1
ATOM 1336 N N . LYS A 1 169 ? 3.531 11.659 -2.107 1.00 92.06 169 LYS A N 1
ATOM 1337 C CA . LYS A 1 169 ? 4.527 12.208 -3.050 1.00 92.06 169 LYS A CA 1
ATOM 1338 C C . LYS A 1 169 ? 5.050 11.148 -4.019 1.00 92.06 169 LYS A C 1
ATOM 1340 O O . LYS A 1 169 ? 5.239 11.448 -5.194 1.00 92.06 169 LYS A O 1
ATOM 1345 N N . GLU A 1 170 ? 5.286 9.920 -3.555 1.00 91.94 170 GLU A N 1
ATOM 1346 C CA . GLU A 1 170 ? 5.671 8.807 -4.429 1.00 91.94 170 GLU A CA 1
ATOM 1347 C C . GLU A 1 170 ? 4.602 8.541 -5.498 1.00 91.94 170 GLU A C 1
ATOM 1349 O O . GLU A 1 170 ? 4.936 8.443 -6.679 1.00 91.94 170 GLU A O 1
ATOM 1354 N N . THR A 1 171 ? 3.327 8.501 -5.105 1.00 86.50 171 THR A N 1
ATOM 1355 C CA . THR A 1 171 ? 2.193 8.323 -6.028 1.00 86.50 171 THR A CA 1
ATOM 1356 C C . THR A 1 171 ? 2.165 9.419 -7.097 1.00 86.50 171 THR A C 1
ATOM 1358 O O . THR A 1 171 ? 2.043 9.125 -8.289 1.00 86.50 171 THR A O 1
ATOM 1361 N N . GLU A 1 172 ? 2.369 10.675 -6.699 1.00 87.25 172 GLU A N 1
ATOM 1362 C CA . GLU A 1 172 ? 2.436 11.804 -7.630 1.00 87.25 172 GLU A CA 1
ATOM 1363 C C . GLU A 1 172 ? 3.633 11.701 -8.590 1.00 87.25 172 GLU A C 1
ATOM 1365 O O . GLU A 1 172 ? 3.491 11.921 -9.794 1.00 87.25 172 GLU A O 1
ATOM 1370 N N . TYR A 1 173 ? 4.810 11.286 -8.115 1.00 89.12 173 TYR A N 1
ATOM 1371 C CA . TYR A 1 173 ? 5.957 11.065 -8.998 1.00 89.12 173 TYR A CA 1
ATOM 1372 C C . TYR A 1 173 ? 5.730 9.929 -10.003 1.00 89.12 173 TYR A C 1
ATOM 1374 O O . TYR A 1 173 ? 6.169 10.037 -11.149 1.00 89.12 173 TYR A O 1
ATOM 1382 N N . LEU A 1 174 ? 5.035 8.852 -9.626 1.00 84.62 174 LEU A N 1
ATOM 1383 C CA . LEU A 1 174 ? 4.679 7.774 -10.559 1.00 84.62 174 LEU A CA 1
ATOM 1384 C C . LEU A 1 174 ? 3.721 8.264 -11.658 1.00 84.62 174 LEU A C 1
ATOM 1386 O O . LEU A 1 174 ? 3.868 7.885 -12.826 1.00 84.62 174 LEU A O 1
ATOM 1390 N N . ARG A 1 175 ? 2.789 9.157 -11.307 1.00 82.31 175 ARG A N 1
ATOM 1391 C CA . ARG A 1 175 ? 1.901 9.832 -12.263 1.00 82.31 175 ARG A CA 1
ATOM 1392 C C . ARG A 1 175 ? 2.707 10.691 -13.240 1.00 82.31 175 ARG A C 1
ATOM 1394 O O . ARG A 1 175 ? 2.626 10.477 -14.449 1.00 82.31 175 ARG A O 1
ATOM 1401 N N . GLN A 1 176 ? 3.577 11.563 -12.726 1.00 86.62 176 GLN A N 1
ATOM 1402 C CA . GLN A 1 176 ? 4.467 12.396 -13.547 1.00 86.62 176 GLN A CA 1
ATOM 1403 C C . GLN A 1 176 ? 5.386 11.560 -14.449 1.00 86.62 176 GLN A C 1
ATOM 1405 O O . GLN A 1 176 ? 5.688 11.953 -15.576 1.00 86.62 176 GLN A O 1
ATOM 1410 N N . TYR A 1 177 ? 5.843 10.392 -13.986 1.00 85.75 177 TYR A N 1
ATOM 1411 C CA . TYR A 1 177 ? 6.665 9.491 -14.798 1.00 85.75 177 TYR A CA 1
ATOM 1412 C C . TYR A 1 177 ? 5.887 8.942 -15.998 1.00 85.75 177 TYR A C 1
ATOM 1414 O O . TYR A 1 177 ? 6.428 8.838 -17.102 1.00 85.75 177 TYR A O 1
ATOM 1422 N N . SER A 1 178 ? 4.611 8.614 -15.793 1.00 80.94 178 SER A N 1
ATOM 1423 C CA . SER A 1 178 ? 3.712 8.147 -16.851 1.00 80.94 178 SER A CA 1
ATOM 1424 C C . SER A 1 178 ? 3.452 9.245 -17.889 1.00 80.94 178 SER A C 1
ATOM 1426 O O . SER A 1 178 ? 3.525 8.976 -19.088 1.00 80.94 178 SER A O 1
ATOM 1428 N N . GLU A 1 179 ? 3.271 10.495 -17.451 1.00 82.75 179 GLU A N 1
ATOM 1429 C CA . GLU A 1 179 ? 3.186 11.664 -18.343 1.00 82.75 179 GLU A CA 1
ATOM 1430 C C . GLU A 1 179 ? 4.479 11.858 -19.144 1.00 82.75 179 GLU A C 1
ATOM 1432 O O . GLU A 1 179 ? 4.451 11.993 -20.368 1.00 82.75 179 GLU A O 1
ATOM 1437 N N . ALA A 1 180 ? 5.636 11.783 -18.478 1.00 87.75 180 ALA A N 1
ATOM 1438 C CA . ALA A 1 180 ? 6.934 11.901 -19.135 1.00 87.75 180 ALA A CA 1
ATOM 1439 C C . ALA A 1 180 ? 7.154 10.798 -20.187 1.00 87.75 180 ALA A C 1
ATOM 1441 O O . ALA A 1 180 ? 7.785 11.033 -21.219 1.00 87.75 180 ALA A O 1
ATOM 1442 N N . CYS A 1 181 ? 6.599 9.599 -19.980 1.00 82.56 181 CYS A N 1
ATOM 1443 C CA . CYS A 1 181 ? 6.664 8.519 -20.963 1.00 82.56 181 CYS A CA 1
ATOM 1444 C C . CYS A 1 181 ? 5.921 8.846 -22.267 1.00 82.56 181 CYS A C 1
ATOM 1446 O O . CYS A 1 181 ? 6.315 8.321 -23.316 1.00 82.56 181 CYS A O 1
ATOM 1448 N N . ALA A 1 182 ? 4.900 9.705 -22.216 1.00 83.25 182 ALA A N 1
ATOM 1449 C CA . ALA A 1 182 ? 4.118 10.130 -23.372 1.00 83.25 182 ALA A CA 1
ATOM 1450 C C . ALA A 1 182 ? 4.784 11.248 -24.198 1.00 83.25 182 ALA A C 1
ATOM 1452 O O . ALA A 1 182 ? 4.324 11.517 -25.307 1.00 83.25 182 ALA A O 1
ATOM 1453 N N . LEU A 1 183 ? 5.868 11.862 -23.705 1.00 86.00 183 LEU A N 1
ATOM 1454 C CA . LEU A 1 183 ? 6.607 12.903 -24.426 1.00 86.00 183 LEU A CA 1
ATOM 1455 C C . LEU A 1 183 ? 7.257 12.359 -25.711 1.00 86.00 183 LEU A C 1
ATOM 1457 O O . LEU A 1 183 ? 7.894 11.301 -25.709 1.00 86.00 183 LEU A O 1
ATOM 1461 N N . GLU A 1 184 ? 7.137 13.116 -26.804 1.00 90.38 184 GLU A N 1
ATOM 1462 C CA . GLU A 1 184 ? 7.699 12.752 -28.114 1.00 90.38 184 GLU A CA 1
ATOM 1463 C C . GLU A 1 184 ? 9.177 13.149 -28.255 1.00 90.38 184 GLU A C 1
ATOM 1465 O O . GLU A 1 184 ? 9.963 12.447 -28.895 1.00 90.38 184 GLU A O 1
ATOM 1470 N N . ASN A 1 185 ? 9.587 14.257 -27.629 1.00 93.56 185 ASN A N 1
ATOM 1471 C CA . ASN A 1 185 ? 10.971 14.718 -27.653 1.00 93.56 185 ASN A CA 1
ATOM 1472 C C . ASN A 1 185 ? 11.846 13.830 -26.756 1.00 93.56 185 ASN A C 1
ATOM 1474 O O . ASN A 1 185 ? 11.770 13.895 -25.530 1.00 93.56 185 ASN A O 1
ATOM 1478 N N . GLY A 1 186 ? 12.720 13.024 -27.366 1.00 91.44 186 GLY A N 1
ATOM 1479 C CA . GLY A 1 186 ? 13.553 12.056 -26.648 1.00 91.44 186 GLY A CA 1
ATOM 1480 C C . GLY A 1 186 ? 14.509 12.661 -25.610 1.00 91.44 186 GLY A C 1
ATOM 1481 O O . GLY A 1 186 ? 14.758 12.031 -24.580 1.00 91.44 186 GLY A O 1
ATOM 1482 N N . ALA A 1 187 ? 15.025 13.873 -25.839 1.00 93.00 187 ALA A N 1
ATOM 1483 C CA . ALA A 1 187 ? 15.939 14.532 -24.904 1.00 93.00 187 ALA A CA 1
ATOM 1484 C C . ALA A 1 187 ? 15.189 15.079 -23.681 1.00 93.00 187 ALA A C 1
ATOM 1486 O O . ALA A 1 187 ? 15.585 14.819 -22.545 1.00 93.00 187 ALA A O 1
ATOM 1487 N N . GLU A 1 188 ? 14.073 15.770 -23.918 1.00 93.31 188 GLU A N 1
ATOM 1488 C CA . GLU A 1 188 ? 13.187 16.281 -22.868 1.00 93.31 188 GLU A CA 1
ATOM 1489 C C . GLU A 1 188 ? 12.602 15.142 -22.027 1.00 93.31 188 GLU A C 1
ATOM 1491 O O . GLU A 1 188 ? 12.698 15.159 -20.799 1.00 93.31 188 GLU A O 1
ATOM 1496 N N . LYS A 1 189 ? 12.102 14.094 -22.693 1.00 91.94 189 LYS A N 1
ATOM 1497 C CA . LYS A 1 189 ? 11.630 12.857 -22.068 1.00 91.94 189 LYS A CA 1
ATOM 1498 C C . LYS A 1 189 ? 12.670 12.268 -21.123 1.00 91.94 189 LYS A C 1
ATOM 1500 O O . LYS A 1 189 ? 12.375 12.016 -19.957 1.00 91.94 189 LYS A O 1
ATOM 1505 N N . SER A 1 190 ? 13.896 12.075 -21.608 1.00 93.69 190 SER A N 1
ATOM 1506 C CA . SER A 1 190 ? 14.972 11.474 -20.812 1.00 93.69 190 SER A CA 1
ATOM 1507 C C . SER A 1 190 ? 15.336 12.335 -19.601 1.00 93.69 190 SER A C 1
ATOM 1509 O O . SER A 1 190 ? 15.499 11.804 -18.503 1.00 93.69 190 SER A O 1
ATOM 1511 N N . ALA A 1 191 ? 15.421 13.657 -19.778 1.00 94.88 191 ALA A N 1
ATOM 1512 C CA . ALA A 1 191 ? 15.718 14.586 -18.692 1.00 94.88 191 ALA A CA 1
ATOM 1513 C C . ALA A 1 191 ? 14.624 14.568 -17.613 1.00 94.88 191 ALA A C 1
ATOM 1515 O O . ALA A 1 191 ? 14.936 14.445 -16.426 1.00 94.88 191 ALA A O 1
ATOM 1516 N N . LYS A 1 192 ? 13.348 14.608 -18.019 1.00 94.88 192 LYS A N 1
ATOM 1517 C CA . LYS A 1 192 ? 12.217 14.596 -17.087 1.00 94.88 192 LYS A CA 1
ATOM 1518 C C . LYS A 1 192 ? 12.111 13.273 -16.332 1.00 94.88 192 LYS A C 1
ATOM 1520 O O . LYS A 1 192 ? 11.964 13.268 -15.112 1.00 94.88 192 LYS A O 1
ATOM 1525 N N . MET A 1 193 ? 12.268 12.148 -17.028 1.00 92.44 193 MET A N 1
ATOM 1526 C CA . MET A 1 193 ? 12.276 10.823 -16.400 1.00 92.44 193 MET A CA 1
ATOM 1527 C C . MET A 1 193 ? 13.429 10.670 -15.396 1.00 92.44 193 MET A C 1
ATOM 1529 O O . MET A 1 193 ? 13.228 10.089 -14.330 1.00 92.44 193 MET A O 1
ATOM 1533 N N . ALA A 1 194 ? 14.619 11.201 -15.699 1.00 94.81 194 ALA A N 1
ATOM 1534 C CA . ALA A 1 194 ? 15.765 11.156 -14.790 1.00 94.81 194 ALA A CA 1
ATOM 1535 C C . ALA A 1 194 ? 15.544 11.999 -13.521 1.00 94.81 194 ALA A C 1
ATOM 1537 O O . ALA A 1 194 ? 15.866 11.545 -12.421 1.00 94.81 194 ALA A O 1
ATOM 1538 N N . GLU A 1 195 ? 14.966 13.197 -13.659 1.00 96.88 195 GLU A N 1
ATOM 1539 C CA . GLU A 1 195 ? 14.581 14.055 -12.530 1.00 96.88 195 GLU A CA 1
ATOM 1540 C C . GLU A 1 195 ? 13.582 13.342 -11.607 1.00 96.88 195 GLU A C 1
ATOM 1542 O O . GLU A 1 195 ? 13.815 13.227 -10.402 1.00 96.88 195 GLU A O 1
ATOM 1547 N N . ILE A 1 196 ? 12.505 12.799 -12.180 1.00 94.19 196 ILE A N 1
ATOM 1548 C CA . ILE A 1 196 ? 11.466 12.084 -11.431 1.00 94.19 196 ILE A CA 1
ATOM 1549 C C . ILE A 1 196 ? 12.054 10.857 -10.727 1.00 94.19 196 ILE A C 1
ATOM 1551 O O . ILE A 1 196 ? 11.803 10.643 -9.542 1.00 94.19 196 ILE A O 1
ATOM 1555 N N . TYR A 1 197 ? 12.887 10.075 -11.419 1.00 93.88 197 TYR A N 1
ATOM 1556 C CA . TYR A 1 197 ? 13.529 8.899 -10.834 1.00 93.88 197 TYR A CA 1
ATOM 1557 C C . TYR A 1 197 ? 14.439 9.260 -9.653 1.00 93.88 197 TYR A C 1
ATOM 1559 O O . TYR A 1 197 ? 14.411 8.589 -8.622 1.00 93.88 197 TYR A O 1
ATOM 1567 N N . LYS A 1 198 ? 15.211 10.349 -9.762 1.00 96.88 198 LYS A N 1
ATOM 1568 C CA . LYS A 1 198 ? 16.017 10.863 -8.647 1.00 96.88 198 LYS A CA 1
ATOM 1569 C C . LYS A 1 198 ? 15.136 11.200 -7.441 1.00 96.88 198 LYS A C 1
ATOM 1571 O O . LYS A 1 198 ? 15.471 10.808 -6.324 1.00 96.88 198 LYS A O 1
ATOM 1576 N N . ASN A 1 199 ? 14.021 11.894 -7.659 1.00 95.50 199 ASN A N 1
ATOM 1577 C CA . ASN A 1 199 ? 13.114 12.275 -6.578 1.00 95.50 199 ASN A CA 1
ATOM 1578 C C . ASN A 1 199 ? 12.442 11.054 -5.933 1.00 95.50 199 ASN A C 1
ATOM 1580 O O . ASN A 1 199 ? 12.392 10.979 -4.709 1.00 95.50 199 ASN A O 1
ATOM 1584 N N . LEU A 1 200 ? 12.044 10.050 -6.724 1.00 92.94 200 LEU A N 1
ATOM 1585 C CA . LEU A 1 200 ? 11.555 8.764 -6.213 1.00 92.94 200 LEU A CA 1
ATOM 1586 C C . LEU A 1 200 ? 12.583 8.079 -5.307 1.00 92.94 200 LEU A C 1
ATOM 1588 O O . LEU A 1 200 ? 12.229 7.612 -4.228 1.00 92.94 200 LEU A O 1
ATOM 1592 N N . VAL A 1 201 ? 13.857 8.032 -5.712 1.00 94.31 201 VAL A N 1
ATOM 1593 C CA . VAL A 1 201 ? 14.931 7.439 -4.896 1.00 94.31 201 VAL A CA 1
ATOM 1594 C C . VAL A 1 201 ? 15.109 8.194 -3.576 1.00 94.31 201 VAL A C 1
ATOM 1596 O O . VAL A 1 201 ? 15.264 7.561 -2.533 1.00 94.31 201 VAL A O 1
ATOM 1599 N N . ILE A 1 202 ? 15.076 9.529 -3.594 1.00 96.12 202 ILE A N 1
ATOM 1600 C CA . ILE A 1 202 ? 15.187 10.346 -2.375 1.00 96.12 202 ILE A CA 1
ATOM 1601 C C . ILE A 1 202 ? 13.999 10.080 -1.443 1.00 96.12 202 ILE A C 1
ATOM 1603 O O . ILE A 1 202 ? 14.207 9.744 -0.280 1.00 96.12 202 ILE A O 1
ATOM 1607 N N . THR A 1 203 ? 12.771 10.170 -1.958 1.00 95.00 203 THR A N 1
ATOM 1608 C CA . THR A 1 203 ? 11.540 9.956 -1.185 1.00 95.00 203 THR A CA 1
ATOM 1609 C C . THR A 1 203 ? 11.491 8.561 -0.574 1.00 95.00 203 THR A C 1
ATOM 1611 O O . THR A 1 203 ? 11.243 8.423 0.619 1.00 95.00 203 THR A O 1
ATOM 1614 N N . ARG A 1 204 ? 11.806 7.524 -1.351 1.00 94.94 204 ARG A N 1
ATOM 1615 C CA . ARG A 1 204 ? 11.825 6.139 -0.869 1.00 94.94 204 ARG A CA 1
ATOM 1616 C C . ARG A 1 204 ? 12.871 5.903 0.218 1.00 94.94 204 ARG A C 1
ATOM 1618 O O . ARG A 1 204 ? 12.596 5.207 1.191 1.00 94.94 204 ARG A O 1
ATOM 1625 N N . ASN A 1 205 ? 14.059 6.497 0.095 1.00 95.00 205 ASN A N 1
ATOM 1626 C CA . ASN A 1 205 ? 15.050 6.424 1.170 1.00 95.00 205 ASN A CA 1
ATOM 1627 C C . ASN A 1 205 ? 14.585 7.177 2.424 1.00 95.00 205 ASN A C 1
ATOM 1629 O O . ASN A 1 205 ? 14.806 6.676 3.519 1.00 95.00 205 ASN A O 1
ATOM 1633 N N . ALA A 1 206 ? 13.897 8.315 2.284 1.00 95.50 206 ALA A N 1
ATOM 1634 C CA . ALA A 1 206 ? 13.303 9.011 3.426 1.00 95.50 206 ALA A CA 1
ATOM 1635 C C . ALA A 1 206 ? 12.257 8.136 4.141 1.00 95.50 206 ALA A C 1
ATOM 1637 O O . ALA A 1 206 ? 12.322 7.995 5.358 1.00 95.50 206 ALA A O 1
ATOM 1638 N N . VAL A 1 207 ? 11.375 7.454 3.396 1.00 92.50 207 VAL A N 1
ATOM 1639 C CA . VAL A 1 207 ? 10.435 6.472 3.974 1.00 92.50 207 VAL A CA 1
ATOM 1640 C C . VAL A 1 207 ? 11.190 5.389 4.744 1.00 92.50 207 VAL A C 1
ATOM 1642 O O . VAL A 1 207 ? 10.865 5.120 5.895 1.00 92.50 207 VAL A O 1
ATOM 1645 N N . ALA A 1 208 ? 12.231 4.803 4.148 1.00 93.44 208 ALA A N 1
ATOM 1646 C CA . ALA A 1 208 ? 13.014 3.748 4.788 1.00 93.44 208 ALA A CA 1
ATOM 1647 C C . ALA A 1 208 ? 13.618 4.191 6.132 1.00 93.44 208 ALA A C 1
ATOM 1649 O O . ALA A 1 208 ? 13.577 3.430 7.095 1.00 93.44 208 ALA A O 1
ATOM 1650 N N . THR A 1 209 ? 14.110 5.431 6.230 1.00 95.31 209 THR A N 1
ATOM 1651 C CA . THR A 1 209 ? 14.689 5.960 7.479 1.00 95.31 209 THR A CA 1
ATOM 1652 C C . THR A 1 209 ? 13.679 6.155 8.612 1.00 95.31 209 THR A C 1
ATOM 1654 O O . THR A 1 209 ? 14.088 6.292 9.762 1.00 95.31 209 THR A O 1
ATOM 1657 N N . LEU A 1 210 ? 12.376 6.155 8.311 1.00 94.19 210 LEU A N 1
ATOM 1658 C CA . LEU A 1 210 ? 11.307 6.261 9.310 1.00 94.19 210 LEU A CA 1
ATOM 1659 C C . LEU A 1 210 ? 10.876 4.896 9.870 1.00 94.19 210 LEU A C 1
ATOM 1661 O O . LEU A 1 210 ? 10.126 4.844 10.843 1.00 94.19 210 LEU A O 1
ATOM 1665 N N . TYR A 1 211 ? 11.365 3.798 9.291 1.00 91.00 211 TYR A N 1
ATOM 1666 C CA . TYR A 1 211 ? 11.165 2.441 9.790 1.00 91.00 211 TYR A CA 1
ATOM 1667 C C . TYR A 1 211 ? 12.447 1.883 10.402 1.00 91.00 211 TYR A C 1
ATOM 1669 O O . TYR A 1 211 ? 13.549 2.301 10.046 1.00 91.00 211 TYR A O 1
ATOM 1677 N N . THR A 1 212 ? 12.302 0.898 11.289 1.00 91.00 212 THR A N 1
ATOM 1678 C CA . THR A 1 212 ? 13.428 0.224 11.941 1.00 91.00 212 THR A CA 1
ATOM 1679 C C . THR A 1 212 ? 13.545 -1.243 11.545 1.00 91.00 212 THR A C 1
ATOM 1681 O O . THR A 1 212 ? 12.531 -1.921 11.360 1.00 91.00 212 THR A O 1
ATOM 1684 N N . ASP A 1 213 ? 14.783 -1.719 11.460 1.00 87.50 213 ASP A N 1
ATOM 1685 C CA . ASP A 1 213 ? 15.131 -3.131 11.332 1.00 87.50 213 ASP A CA 1
ATOM 1686 C C . ASP A 1 213 ? 14.868 -3.915 12.633 1.00 87.50 213 ASP A C 1
ATOM 1688 O O . ASP A 1 213 ? 14.398 -3.367 13.637 1.00 87.50 213 ASP A O 1
ATOM 1692 N N . ASP A 1 214 ? 15.170 -5.215 12.614 1.00 85.44 214 ASP A N 1
ATOM 1693 C CA . ASP A 1 214 ? 14.978 -6.120 13.756 1.00 85.44 214 ASP A CA 1
ATOM 1694 C C . ASP A 1 214 ? 15.852 -5.758 14.978 1.00 85.44 214 ASP A C 1
ATOM 1696 O O . ASP A 1 214 ? 15.522 -6.136 16.103 1.00 85.44 214 ASP A O 1
ATOM 1700 N N . ASP A 1 215 ? 16.928 -4.982 14.786 1.00 88.69 215 ASP A N 1
ATOM 1701 C CA . ASP A 1 215 ? 17.767 -4.436 15.863 1.00 88.69 215 ASP A CA 1
ATOM 1702 C C . ASP A 1 215 ? 17.212 -3.109 16.427 1.00 88.69 215 ASP A C 1
ATOM 1704 O O . ASP A 1 215 ? 17.816 -2.507 17.323 1.00 88.69 215 ASP A O 1
ATOM 1708 N N . GLY A 1 216 ? 16.097 -2.604 15.890 1.00 89.56 216 GLY A N 1
ATOM 1709 C CA . GLY A 1 216 ? 15.520 -1.312 16.256 1.00 89.56 216 GLY A CA 1
ATOM 1710 C C . GLY A 1 216 ? 16.270 -0.106 15.680 1.00 89.56 216 GLY A C 1
ATOM 1711 O O . GLY A 1 216 ? 16.090 1.012 16.167 1.00 89.56 216 GLY A O 1
ATOM 1712 N N . LYS A 1 217 ? 17.119 -0.291 14.661 1.00 93.25 217 LYS A N 1
ATOM 1713 C CA . LYS A 1 217 ? 17.849 0.799 13.997 1.00 93.25 217 LYS A CA 1
ATOM 1714 C C . LYS A 1 217 ? 17.124 1.233 12.725 1.00 93.25 217 LYS A C 1
ATOM 1716 O O . LYS A 1 217 ? 16.588 0.382 12.024 1.00 93.25 217 LYS A O 1
ATOM 1721 N N . PRO A 1 218 ? 17.138 2.530 12.371 1.00 93.31 218 PRO A N 1
ATOM 1722 C CA . PRO A 1 218 ? 16.590 2.985 11.099 1.00 93.31 218 PRO A CA 1
ATOM 1723 C C . PRO A 1 218 ? 17.199 2.250 9.901 1.00 93.31 218 PRO A C 1
ATOM 1725 O O . PRO A 1 218 ? 18.422 2.065 9.858 1.00 93.31 218 PRO A O 1
ATOM 1728 N N . TYR A 1 219 ? 16.387 1.888 8.901 1.00 92.44 219 TYR A N 1
ATOM 1729 C CA . TYR A 1 219 ? 16.946 1.316 7.674 1.00 92.44 219 TYR A CA 1
ATOM 1730 C C . TYR A 1 219 ? 17.870 2.320 6.991 1.00 92.44 219 TYR A C 1
ATOM 1732 O O . TYR A 1 219 ? 17.554 3.499 6.825 1.00 92.44 219 TYR A O 1
ATOM 1740 N N . LYS A 1 220 ? 19.021 1.824 6.534 1.00 90.94 220 LYS A N 1
ATOM 1741 C CA . LYS A 1 220 ? 20.046 2.646 5.877 1.00 90.94 220 LYS A CA 1
ATOM 1742 C C . LYS A 1 220 ? 19.604 3.164 4.512 1.00 90.94 220 LYS A C 1
ATOM 1744 O O . LYS A 1 220 ? 20.094 4.194 4.058 1.00 90.94 220 LYS A O 1
ATOM 1749 N N . ASN A 1 221 ? 18.766 2.399 3.820 1.00 90.94 221 ASN A N 1
ATOM 1750 C CA . ASN A 1 221 ? 18.306 2.688 2.472 1.00 90.94 221 ASN A CA 1
ATOM 1751 C C . ASN A 1 221 ? 17.017 1.903 2.167 1.00 90.94 221 ASN A C 1
ATOM 1753 O O . ASN A 1 221 ? 16.654 0.953 2.864 1.00 90.94 221 ASN A O 1
ATOM 1757 N N . TYR A 1 222 ? 16.345 2.284 1.084 1.00 92.38 222 TYR A N 1
ATOM 1758 C CA . TYR A 1 222 ? 15.103 1.652 0.648 1.00 92.38 222 TYR A CA 1
ATOM 1759 C C . TYR A 1 222 ? 15.273 0.213 0.155 1.00 92.38 222 TYR A C 1
ATOM 1761 O O . TYR A 1 222 ? 14.320 -0.558 0.211 1.00 92.38 222 TYR A O 1
ATOM 1769 N N . LEU A 1 223 ? 16.455 -0.176 -0.333 1.00 90.31 223 LEU A N 1
ATOM 1770 C CA . LEU A 1 223 ? 16.681 -1.546 -0.794 1.00 90.31 223 LEU A CA 1
ATOM 1771 C C . LEU A 1 223 ? 16.519 -2.526 0.375 1.00 90.31 223 LEU A C 1
ATOM 1773 O O . LEU A 1 223 ? 15.722 -3.456 0.258 1.00 90.31 223 LEU A O 1
ATOM 1777 N N . ASP A 1 224 ? 17.182 -2.259 1.498 1.00 88.94 224 ASP A N 1
ATOM 1778 C CA . ASP A 1 224 ? 17.107 -3.094 2.702 1.00 88.94 224 ASP A CA 1
ATOM 1779 C C . ASP A 1 224 ? 15.684 -3.102 3.280 1.00 88.94 224 ASP A C 1
ATOM 1781 O O . ASP A 1 224 ? 15.104 -4.167 3.496 1.00 88.94 224 ASP A O 1
ATOM 1785 N N . TYR A 1 225 ? 15.078 -1.916 3.418 1.00 90.62 225 TYR A N 1
ATOM 1786 C CA . TYR A 1 225 ? 13.688 -1.770 3.864 1.00 90.62 225 TYR A CA 1
ATOM 1787 C C . TYR A 1 225 ? 12.708 -2.557 2.984 1.00 90.62 225 TYR A C 1
ATOM 1789 O O . TYR A 1 225 ? 11.848 -3.275 3.488 1.00 90.62 225 TYR A O 1
ATOM 1797 N N . SER A 1 226 ? 12.830 -2.450 1.658 1.00 89.69 226 SER A N 1
ATOM 1798 C CA . SER A 1 226 ? 11.903 -3.104 0.732 1.00 89.69 226 SER A CA 1
ATOM 1799 C C . SER A 1 226 ? 12.036 -4.626 0.755 1.00 89.69 226 SER A C 1
ATOM 1801 O O . SER A 1 226 ? 11.027 -5.323 0.672 1.00 89.69 226 SER A O 1
ATOM 1803 N N . TYR A 1 227 ? 13.251 -5.161 0.902 1.00 87.81 227 TYR A N 1
ATOM 1804 C CA . TYR A 1 227 ? 13.473 -6.605 0.993 1.00 87.81 227 TYR A CA 1
ATOM 1805 C C . TYR A 1 227 ? 12.797 -7.202 2.221 1.00 87.81 227 TYR A C 1
ATOM 1807 O O . TYR A 1 227 ? 12.096 -8.206 2.092 1.00 87.81 227 TYR A O 1
ATOM 1815 N N . ASP A 1 228 ? 12.949 -6.544 3.365 1.00 85.25 228 ASP A N 1
ATOM 1816 C CA . ASP A 1 228 ? 12.334 -6.958 4.619 1.00 85.25 228 ASP A CA 1
ATOM 1817 C C . ASP A 1 228 ? 10.821 -6.679 4.615 1.00 85.25 228 ASP A C 1
ATOM 1819 O O . ASP A 1 228 ? 10.002 -7.593 4.518 1.00 85.25 228 ASP A O 1
ATOM 1823 N N . LYS A 1 229 ? 10.428 -5.404 4.632 1.00 83.44 229 LYS A N 1
ATOM 1824 C CA . LYS A 1 229 ? 9.057 -4.996 4.964 1.00 83.44 229 LYS A CA 1
ATOM 1825 C C . LYS A 1 229 ? 8.094 -5.031 3.785 1.00 83.44 229 LYS A C 1
ATOM 1827 O O . LYS A 1 229 ? 6.907 -5.270 3.976 1.00 83.44 229 LYS A O 1
ATOM 1832 N N . THR A 1 230 ? 8.578 -4.802 2.564 1.00 78.69 230 THR A N 1
ATOM 1833 C CA . THR A 1 230 ? 7.701 -4.769 1.376 1.00 78.69 230 THR A CA 1
ATOM 1834 C C . THR A 1 230 ? 7.565 -6.142 0.727 1.00 78.69 230 THR A C 1
ATOM 1836 O O . THR A 1 230 ? 6.473 -6.557 0.345 1.00 78.69 230 THR A O 1
ATOM 1839 N N . PHE A 1 231 ? 8.675 -6.860 0.578 1.00 77.56 231 PHE A N 1
ATOM 1840 C CA . PHE A 1 231 ? 8.714 -8.126 -0.144 1.00 77.56 231 PHE A CA 1
ATOM 1841 C C . PHE A 1 231 ? 8.709 -9.351 0.765 1.00 77.56 231 PHE A C 1
ATOM 1843 O O . PHE A 1 231 ? 8.495 -10.453 0.251 1.00 77.56 231 PHE A O 1
ATOM 1850 N N . GLY A 1 232 ? 8.954 -9.182 2.069 1.00 80.25 232 GLY A N 1
ATOM 1851 C CA . GLY A 1 232 ? 9.036 -10.290 3.017 1.00 80.25 232 GLY A CA 1
ATOM 1852 C C . GLY A 1 232 ? 10.032 -11.354 2.565 1.00 80.25 232 GLY A C 1
ATOM 1853 O O . GLY A 1 232 ? 9.715 -12.546 2.618 1.00 80.25 232 GLY A O 1
ATOM 1854 N N . ARG A 1 233 ? 11.176 -10.934 2.005 1.00 81.50 233 ARG A N 1
ATOM 1855 C CA . ARG A 1 233 ? 12.199 -11.861 1.516 1.00 81.50 233 ARG A CA 1
ATOM 1856 C C . ARG A 1 233 ? 12.896 -12.507 2.701 1.00 81.50 233 ARG A C 1
ATOM 1858 O O . ARG A 1 233 ? 13.256 -11.847 3.664 1.00 81.50 233 ARG A O 1
ATOM 1865 N N . ASP A 1 234 ? 13.141 -13.801 2.573 1.00 84.56 234 ASP A N 1
ATOM 1866 C CA . ASP A 1 234 ? 13.992 -14.580 3.471 1.00 84.56 234 ASP A CA 1
ATOM 1867 C C . ASP A 1 234 ? 15.473 -14.552 3.051 1.00 84.56 234 ASP A C 1
ATOM 1869 O O . ASP A 1 234 ? 16.270 -15.352 3.532 1.00 84.56 234 ASP A O 1
ATOM 1873 N N . TYR A 1 235 ? 15.830 -13.640 2.145 1.00 85.06 235 TYR A N 1
ATOM 1874 C CA . TYR A 1 235 ? 17.181 -13.397 1.656 1.00 85.06 235 TYR A CA 1
ATOM 1875 C C . TYR A 1 235 ? 17.414 -11.893 1.496 1.00 85.06 235 TYR A C 1
ATOM 1877 O O . TYR A 1 235 ? 16.475 -11.120 1.305 1.00 85.06 235 TYR A O 1
ATOM 1885 N N . THR A 1 236 ? 18.677 -11.492 1.523 1.00 84.06 236 THR A N 1
ATOM 1886 C CA . THR A 1 236 ? 19.169 -10.116 1.424 1.00 84.06 236 THR A CA 1
ATOM 1887 C C . THR A 1 236 ? 19.736 -9.818 0.028 1.00 84.06 236 THR A C 1
ATOM 1889 O O . THR A 1 236 ? 19.950 -10.728 -0.784 1.00 84.06 236 THR A O 1
ATOM 1892 N N . PRO A 1 237 ? 20.011 -8.544 -0.304 1.00 83.06 237 PRO A N 1
ATOM 1893 C CA . PRO A 1 237 ? 20.743 -8.200 -1.520 1.00 83.06 237 PRO A CA 1
ATOM 1894 C C . PRO A 1 237 ? 22.122 -8.868 -1.629 1.00 83.06 237 PRO A C 1
ATOM 1896 O O . PRO A 1 237 ? 22.550 -9.169 -2.747 1.00 83.06 237 PRO A O 1
ATOM 1899 N N . ASP A 1 238 ? 22.788 -9.124 -0.501 1.00 86.50 238 ASP A N 1
ATOM 1900 C CA . ASP A 1 238 ? 24.108 -9.755 -0.469 1.00 86.50 238 ASP A CA 1
ATOM 1901 C C . ASP A 1 238 ? 24.024 -11.241 -0.840 1.00 86.50 238 ASP A C 1
ATOM 1903 O O . ASP A 1 238 ? 24.827 -11.706 -1.653 1.00 86.50 238 ASP A O 1
ATOM 1907 N N . ASP A 1 239 ? 22.987 -11.948 -0.375 1.00 87.81 239 ASP A N 1
ATOM 1908 C CA . ASP A 1 239 ? 22.755 -13.375 -0.665 1.00 87.81 239 ASP A CA 1
ATOM 1909 C C . ASP A 1 239 ? 22.609 -13.668 -2.168 1.00 87.81 239 ASP A C 1
ATOM 1911 O O . ASP A 1 239 ? 22.922 -14.759 -2.649 1.00 87.81 239 ASP A O 1
ATOM 1915 N N . VAL A 1 240 ? 22.153 -12.685 -2.952 1.00 88.25 240 VAL A N 1
ATOM 1916 C CA . VAL A 1 240 ? 21.989 -12.835 -4.407 1.00 88.25 240 VAL A CA 1
ATOM 1917 C C . VAL A 1 240 ? 23.221 -12.411 -5.209 1.00 88.25 240 VAL A C 1
ATOM 1919 O O . VAL A 1 240 ? 23.199 -12.515 -6.439 1.00 88.25 240 VAL A O 1
ATOM 1922 N N . THR A 1 241 ? 24.304 -11.968 -4.564 1.00 90.50 241 THR A N 1
ATOM 1923 C CA . THR A 1 241 ? 25.523 -11.490 -5.243 1.00 90.50 241 THR A CA 1
ATOM 1924 C C . THR A 1 241 ? 26.168 -12.581 -6.091 1.00 90.50 241 THR A C 1
ATOM 1926 O O . THR A 1 241 ? 26.398 -12.374 -7.284 1.00 90.50 241 THR A O 1
ATOM 1929 N N . GLU A 1 242 ? 26.383 -13.772 -5.525 1.00 90.25 242 GLU A N 1
ATOM 1930 C CA . GLU A 1 242 ? 26.964 -14.904 -6.261 1.00 90.25 242 GLU A CA 1
ATOM 1931 C C . GLU A 1 242 ? 26.080 -15.332 -7.436 1.00 90.25 242 GLU A C 1
ATOM 1933 O O . GLU A 1 242 ? 26.573 -15.624 -8.526 1.00 90.25 242 GLU A O 1
ATOM 1938 N N . THR A 1 243 ? 24.757 -15.302 -7.247 1.00 90.50 243 THR A N 1
ATOM 1939 C CA . THR A 1 243 ? 23.796 -15.621 -8.309 1.00 90.50 243 THR A CA 1
ATOM 1940 C C . THR A 1 243 ? 23.866 -14.595 -9.441 1.00 90.50 243 THR A C 1
ATOM 1942 O O . THR A 1 243 ? 23.934 -14.974 -10.612 1.00 90.50 243 THR A O 1
ATOM 1945 N N . ARG A 1 244 ? 23.895 -13.294 -9.121 1.00 90.75 244 ARG A N 1
ATOM 1946 C CA . ARG A 1 244 ? 24.039 -12.217 -10.117 1.00 90.75 244 ARG A CA 1
ATOM 1947 C C . ARG A 1 244 ? 25.347 -12.348 -10.889 1.00 90.75 244 ARG A C 1
ATOM 1949 O O . ARG A 1 244 ? 25.343 -12.210 -12.111 1.00 90.75 244 ARG A O 1
ATOM 1956 N N . GLU A 1 245 ? 26.438 -12.669 -10.204 1.00 91.44 245 GLU A N 1
ATOM 1957 C CA . GLU A 1 245 ? 27.742 -12.856 -10.836 1.00 91.44 245 GLU A CA 1
ATOM 1958 C C . GLU A 1 245 ? 27.774 -14.108 -11.724 1.00 91.44 245 GLU A C 1
ATOM 1960 O O . GLU A 1 245 ? 28.258 -14.057 -12.856 1.00 91.44 245 GLU A O 1
ATOM 1965 N N . ALA A 1 246 ? 27.168 -15.214 -11.286 1.00 89.50 246 ALA A N 1
ATOM 1966 C CA . ALA A 1 246 ? 27.028 -16.417 -12.100 1.00 89.50 246 ALA A CA 1
ATOM 1967 C C . ALA A 1 246 ? 26.199 -16.163 -13.371 1.00 89.50 246 ALA A C 1
ATOM 1969 O O . ALA A 1 246 ? 26.579 -16.626 -14.451 1.00 89.50 246 ALA A O 1
ATOM 1970 N N . VAL A 1 247 ? 25.105 -15.395 -13.277 1.00 90.44 247 VAL A N 1
ATOM 1971 C CA . VAL A 1 247 ? 24.329 -14.942 -14.444 1.00 90.44 247 VAL A CA 1
ATOM 1972 C C . VAL A 1 247 ? 25.204 -14.072 -15.350 1.00 90.44 247 VAL A C 1
ATOM 1974 O O . VAL A 1 247 ? 25.298 -14.339 -16.549 1.00 90.44 247 VAL A O 1
ATOM 1977 N N . ARG A 1 248 ? 25.916 -13.085 -14.795 1.00 89.12 248 ARG A N 1
ATOM 1978 C CA . ARG A 1 248 ? 26.805 -12.200 -15.562 1.00 89.12 248 ARG A CA 1
ATOM 1979 C C . ARG A 1 248 ? 27.874 -12.977 -16.329 1.00 89.12 248 ARG A C 1
ATOM 1981 O O . ARG A 1 248 ? 28.142 -12.657 -17.480 1.00 89.12 248 ARG A O 1
ATOM 1988 N N . GLN A 1 249 ? 28.478 -13.993 -15.723 1.00 89.25 249 GLN A N 1
ATOM 1989 C CA . GLN A 1 249 ? 29.551 -14.760 -16.353 1.00 89.25 249 GLN A CA 1
ATOM 1990 C C . GLN A 1 249 ? 29.025 -15.794 -17.353 1.00 89.25 249 GLN A C 1
ATOM 1992 O O . GLN A 1 249 ? 29.510 -15.876 -18.480 1.00 89.25 249 GLN A O 1
ATOM 1997 N N . LYS A 1 250 ? 28.035 -16.598 -16.951 1.00 88.00 250 LYS A N 1
ATOM 1998 C CA . LYS A 1 250 ? 27.603 -17.774 -17.722 1.00 88.00 250 LYS A CA 1
ATOM 1999 C C . LYS A 1 250 ? 26.493 -17.440 -18.710 1.00 88.00 250 LYS A C 1
ATOM 2001 O O . LYS A 1 250 ? 26.557 -17.846 -19.869 1.00 88.00 250 LYS A O 1
ATOM 2006 N N . PHE A 1 251 ? 25.486 -16.687 -18.270 1.00 86.75 251 PHE A N 1
ATOM 2007 C CA . PHE A 1 251 ? 24.329 -16.377 -19.106 1.00 86.75 251 PHE A CA 1
ATOM 2008 C C . PHE A 1 251 ? 24.678 -15.365 -20.196 1.00 86.75 251 PHE A C 1
ATOM 2010 O O . PHE A 1 251 ? 24.308 -15.573 -21.345 1.00 86.75 251 PHE A O 1
ATOM 2017 N N . VAL A 1 252 ? 25.442 -14.313 -19.881 1.00 87.44 252 VAL A N 1
ATOM 2018 C CA . VAL A 1 252 ? 25.835 -13.302 -20.884 1.00 87.44 252 VAL A CA 1
ATOM 2019 C C . VAL A 1 252 ? 26.673 -13.926 -22.001 1.00 87.44 252 VAL A C 1
ATOM 2021 O O . VAL A 1 252 ? 26.453 -13.626 -23.173 1.00 87.44 252 VAL A O 1
ATOM 2024 N N . ALA A 1 253 ? 27.596 -14.833 -21.667 1.00 84.75 253 ALA A N 1
ATOM 2025 C CA . ALA A 1 253 ? 28.384 -15.553 -22.664 1.00 84.75 253 ALA A CA 1
ATOM 2026 C C . ALA A 1 253 ? 27.494 -16.408 -23.583 1.00 84.75 253 ALA A C 1
ATOM 2028 O O . ALA A 1 253 ? 27.613 -16.325 -24.807 1.00 84.75 253 ALA A O 1
ATOM 2029 N N . ALA A 1 254 ? 26.562 -17.173 -23.005 1.00 85.44 254 ALA A N 1
ATOM 2030 C CA . ALA A 1 254 ? 25.603 -17.970 -23.765 1.00 85.44 254 ALA A CA 1
ATOM 2031 C C . ALA A 1 254 ? 24.692 -17.094 -24.646 1.00 85.44 254 ALA A C 1
ATOM 2033 O O . ALA A 1 254 ? 24.517 -17.381 -25.829 1.00 85.44 254 ALA A O 1
ATOM 2034 N N . TYR A 1 255 ? 24.178 -15.986 -24.106 1.00 85.19 255 TYR A N 1
ATOM 2035 C CA . TYR A 1 255 ? 23.356 -15.017 -24.830 1.00 85.19 255 TYR A CA 1
ATOM 2036 C C . TYR A 1 255 ? 24.104 -14.404 -26.020 1.00 85.19 255 TYR A C 1
ATOM 2038 O O . TYR A 1 255 ? 23.574 -14.361 -27.132 1.00 85.19 255 TYR A O 1
ATOM 2046 N N . ASN A 1 256 ? 25.354 -13.976 -25.819 1.00 87.56 256 ASN A N 1
ATOM 2047 C CA . ASN A 1 256 ? 26.188 -13.418 -26.884 1.00 87.56 256 ASN A CA 1
ATOM 2048 C C . ASN A 1 256 ? 26.483 -14.458 -27.969 1.00 87.56 256 ASN A C 1
ATOM 2050 O O . ASN A 1 256 ? 26.394 -14.148 -29.158 1.00 87.56 256 ASN A O 1
ATOM 2054 N N . TYR A 1 257 ? 26.782 -15.701 -27.577 1.00 87.00 257 TYR A N 1
ATOM 2055 C CA . TYR A 1 257 ? 26.967 -16.801 -28.519 1.00 87.00 257 TYR A CA 1
ATOM 2056 C C . TYR A 1 257 ? 25.701 -17.045 -29.350 1.00 87.00 257 TYR A C 1
ATOM 2058 O O . TYR A 1 257 ? 25.767 -17.027 -30.579 1.00 87.00 257 TYR A O 1
ATOM 2066 N N . MET A 1 258 ? 24.540 -17.194 -28.705 1.00 81.00 258 MET A N 1
ATOM 2067 C CA . MET A 1 258 ? 23.260 -17.412 -29.387 1.00 81.00 258 MET A CA 1
ATOM 2068 C C . MET A 1 258 ? 22.885 -16.249 -30.310 1.00 81.00 258 MET A C 1
ATOM 2070 O O . MET A 1 258 ? 22.441 -16.471 -31.436 1.00 81.00 258 MET A O 1
ATOM 2074 N N . THR A 1 259 ? 23.112 -15.009 -29.874 1.00 83.69 259 THR A N 1
ATOM 2075 C CA . THR A 1 259 ? 22.857 -13.810 -30.684 1.00 83.69 259 THR A CA 1
ATOM 2076 C C . THR A 1 259 ? 23.744 -13.784 -31.928 1.00 83.69 259 THR A C 1
ATOM 2078 O O . THR A 1 259 ? 23.261 -13.503 -33.025 1.00 83.69 259 THR A O 1
ATOM 2081 N N . ASN A 1 260 ? 25.029 -14.127 -31.793 1.00 84.44 260 ASN A N 1
ATOM 2082 C CA . ASN A 1 260 ? 25.947 -14.211 -32.928 1.00 84.44 260 ASN A CA 1
ATOM 2083 C C . ASN A 1 260 ? 25.559 -15.333 -33.900 1.00 84.44 260 ASN A C 1
ATOM 2085 O O . ASN A 1 260 ? 25.551 -15.104 -35.107 1.00 84.44 260 ASN A O 1
ATOM 2089 N N . GLN A 1 261 ? 25.175 -16.512 -33.401 1.00 78.06 261 GLN A N 1
ATOM 2090 C CA . GLN A 1 261 ? 24.686 -17.598 -34.258 1.00 78.06 261 GLN A CA 1
ATOM 2091 C C . GLN A 1 261 ? 23.403 -17.203 -35.001 1.00 78.06 261 GLN A C 1
ATOM 2093 O O . GLN A 1 261 ? 23.302 -17.430 -36.203 1.00 78.06 261 GLN A O 1
ATOM 2098 N N . SER A 1 262 ? 22.460 -16.538 -34.328 1.00 73.56 262 SER A N 1
ATOM 2099 C CA . SER A 1 262 ? 21.229 -16.028 -34.948 1.00 73.56 262 SER A CA 1
ATOM 2100 C C . SER A 1 262 ? 21.507 -14.993 -36.048 1.00 73.56 262 SER A C 1
ATOM 2102 O O . SER A 1 262 ? 20.920 -15.056 -37.131 1.00 73.56 262 SER A O 1
ATOM 2104 N N . ARG A 1 263 ? 22.459 -14.076 -35.824 1.00 71.62 263 ARG A N 1
ATOM 2105 C CA . ARG A 1 263 ? 22.905 -13.112 -36.845 1.00 71.62 263 ARG A CA 1
ATOM 2106 C C . ARG A 1 263 ? 23.552 -13.800 -38.042 1.00 71.62 263 ARG A C 1
ATOM 2108 O O . ARG A 1 263 ? 23.228 -13.441 -39.167 1.00 71.62 263 ARG A O 1
ATOM 2115 N N . ASN A 1 264 ? 24.410 -14.793 -37.810 1.00 68.31 264 ASN A N 1
ATOM 2116 C CA . ASN A 1 264 ? 25.047 -15.572 -38.876 1.00 68.31 264 ASN A CA 1
ATOM 2117 C C . ASN A 1 264 ? 24.029 -16.391 -39.678 1.00 68.31 264 ASN A C 1
ATOM 2119 O O . ASN A 1 264 ? 24.124 -16.488 -40.898 1.00 68.31 264 ASN A O 1
ATOM 2123 N N . PHE A 1 265 ? 23.029 -16.958 -39.004 1.00 61.47 265 PHE A N 1
ATOM 2124 C CA . PHE A 1 265 ? 21.930 -17.655 -39.659 1.00 61.47 265 PHE A CA 1
ATOM 2125 C C . PHE A 1 265 ? 21.088 -16.690 -40.509 1.00 61.47 265 PHE A C 1
ATOM 2127 O O . PHE A 1 265 ? 20.817 -16.966 -41.671 1.00 61.47 265 PHE A O 1
ATOM 2134 N N . SER A 1 266 ? 20.740 -15.516 -39.975 1.00 60.06 266 SER A N 1
ATOM 2135 C CA . SER A 1 266 ? 19.945 -14.503 -40.688 1.00 60.06 266 SER A CA 1
ATOM 2136 C C . SER A 1 266 ? 20.704 -13.859 -41.858 1.00 60.06 266 SER A C 1
ATOM 2138 O O . SER A 1 266 ? 20.114 -13.565 -42.900 1.00 60.06 266 SER A O 1
ATOM 2140 N N . SER A 1 267 ? 22.021 -13.666 -41.733 1.00 59.09 267 SER A N 1
ATOM 2141 C CA . SER A 1 267 ? 22.851 -13.157 -42.828 1.00 59.09 267 SER A CA 1
ATOM 2142 C C . SER A 1 267 ? 22.995 -14.182 -43.956 1.00 59.09 267 SER A C 1
ATOM 2144 O O . SER A 1 267 ? 22.945 -13.802 -45.121 1.00 59.09 267 SER A O 1
ATOM 2146 N N . ALA A 1 268 ? 23.053 -15.481 -43.645 1.00 58.78 268 ALA A N 1
ATOM 2147 C CA . ALA A 1 268 ? 23.116 -16.543 -44.651 1.00 58.78 268 ALA A CA 1
ATOM 2148 C C . ALA A 1 268 ? 21.882 -16.599 -45.579 1.00 58.78 268 ALA A C 1
ATOM 2150 O O . ALA A 1 268 ? 22.020 -16.998 -46.733 1.00 58.78 268 ALA A O 1
ATOM 2151 N N . TYR A 1 269 ? 20.703 -16.154 -45.122 1.00 52.38 269 TYR A N 1
ATOM 2152 C CA . TYR A 1 269 ? 19.478 -16.074 -45.939 1.00 52.38 269 TYR A CA 1
ATOM 2153 C C . TYR A 1 269 ? 19.265 -14.725 -46.645 1.00 52.38 269 TYR A C 1
ATOM 2155 O O . TYR A 1 269 ? 18.365 -14.608 -47.473 1.00 52.38 269 TYR A O 1
ATOM 2163 N N . THR A 1 270 ? 20.073 -13.705 -46.342 1.00 53.91 270 THR A N 1
ATOM 2164 C CA . THR A 1 270 ? 19.951 -12.361 -46.945 1.00 53.91 270 THR A CA 1
ATOM 2165 C C . THR A 1 270 ? 21.042 -12.054 -47.973 1.00 53.91 270 THR A C 1
ATOM 2167 O O . THR A 1 270 ? 21.001 -11.005 -48.616 1.00 53.91 270 THR A O 1
ATOM 2170 N N . VAL A 1 271 ? 21.986 -12.977 -48.207 1.00 58.47 271 VAL A N 1
ATOM 2171 C CA . VAL A 1 271 ? 22.893 -12.890 -49.359 1.00 58.47 271 VAL A CA 1
ATOM 2172 C C . VAL A 1 271 ? 22.109 -13.231 -50.623 1.00 58.47 271 VAL A C 1
ATOM 2174 O O . VAL A 1 271 ? 21.773 -14.390 -50.867 1.00 58.47 271 VAL A O 1
ATOM 2177 N N . ALA A 1 272 ? 21.830 -12.219 -51.446 1.00 58.56 272 ALA A N 1
ATOM 2178 C CA . ALA A 1 272 ? 21.307 -12.436 -52.788 1.00 58.56 272 ALA A CA 1
ATOM 2179 C C . ALA A 1 272 ? 22.258 -13.370 -53.551 1.00 58.56 272 ALA A C 1
ATOM 2181 O O . ALA A 1 272 ? 23.455 -13.093 -53.664 1.00 58.56 272 ALA A O 1
ATOM 2182 N N . LEU A 1 273 ? 21.733 -14.485 -54.067 1.00 64.50 273 LEU A N 1
ATOM 2183 C CA . LEU A 1 273 ? 22.502 -15.348 -54.955 1.00 64.50 273 LEU A CA 1
ATOM 2184 C C . LEU A 1 273 ? 22.948 -14.511 -56.156 1.00 64.50 273 LEU A C 1
ATOM 2186 O O . LEU A 1 273 ? 22.123 -13.932 -56.863 1.00 64.50 273 LEU A O 1
ATOM 2190 N N . THR A 1 274 ? 24.255 -14.443 -56.394 1.00 72.25 274 THR A N 1
ATOM 2191 C CA . THR A 1 274 ? 24.772 -13.789 -57.600 1.00 72.25 274 THR A CA 1
ATOM 2192 C C . THR A 1 274 ? 24.292 -14.541 -58.839 1.00 72.25 274 THR A C 1
ATOM 2194 O O . THR A 1 274 ? 24.094 -15.758 -58.800 1.00 72.25 274 THR A O 1
ATOM 2197 N N . GLU A 1 275 ? 24.161 -13.853 -59.974 1.00 70.44 275 GLU A N 1
ATOM 2198 C CA . GLU A 1 275 ? 23.760 -14.476 -61.243 1.00 70.44 275 GLU A CA 1
ATOM 2199 C C . GLU A 1 275 ? 24.632 -15.700 -61.596 1.00 70.44 275 GLU A C 1
ATOM 2201 O O . GLU A 1 275 ? 24.133 -16.718 -62.077 1.00 70.44 275 GLU A O 1
ATOM 2206 N N . ALA A 1 276 ? 25.931 -15.644 -61.279 1.00 77.62 276 ALA A N 1
ATOM 2207 C CA . ALA A 1 276 ? 26.862 -16.755 -61.458 1.00 77.62 276 ALA A CA 1
ATOM 2208 C C . ALA A 1 276 ? 26.539 -17.959 -60.552 1.00 77.62 276 ALA A C 1
ATOM 2210 O O . ALA A 1 276 ? 26.594 -19.104 -61.002 1.00 77.62 276 ALA A O 1
ATOM 2211 N N . GLN A 1 277 ? 26.173 -17.721 -59.289 1.00 76.06 277 GLN A N 1
ATOM 2212 C CA . GLN A 1 277 ? 25.742 -18.778 -58.368 1.00 76.06 277 GLN A CA 1
ATOM 2213 C C . GLN A 1 277 ? 24.396 -19.377 -58.795 1.00 76.06 277 GLN A C 1
ATOM 2215 O O . GLN A 1 277 ? 24.257 -20.598 -58.784 1.00 76.06 277 GLN A O 1
ATOM 2220 N N . ILE A 1 278 ? 23.444 -18.552 -59.247 1.00 74.81 278 ILE A N 1
ATOM 2221 C CA . ILE A 1 278 ? 22.161 -19.015 -59.800 1.00 74.81 278 ILE A CA 1
ATOM 2222 C C . ILE A 1 278 ? 22.420 -19.928 -61.002 1.00 74.81 278 ILE A C 1
ATOM 2224 O O . ILE A 1 278 ? 21.975 -21.071 -61.007 1.00 74.81 278 ILE A O 1
ATOM 2228 N N . LYS A 1 279 ? 23.213 -19.485 -61.985 1.00 77.44 279 LYS A N 1
ATOM 2229 C CA . LYS A 1 279 ? 23.553 -20.288 -63.174 1.00 77.44 279 LYS A CA 1
ATOM 2230 C C . LYS A 1 279 ? 24.280 -21.591 -62.831 1.00 77.44 279 LYS A C 1
ATOM 2232 O O . LYS A 1 279 ? 24.048 -22.602 -63.487 1.00 77.44 279 LYS A O 1
ATOM 2237 N N . LYS A 1 280 ? 25.132 -21.588 -61.801 1.00 82.00 280 LYS A N 1
ATOM 2238 C CA . LYS A 1 280 ? 25.872 -22.776 -61.353 1.00 82.00 280 LYS A CA 1
ATOM 2239 C C . LYS A 1 280 ? 24.976 -23.811 -60.668 1.00 82.00 280 LYS A C 1
ATOM 2241 O O . LYS A 1 280 ? 25.156 -25.002 -60.906 1.00 82.00 280 LYS A O 1
ATOM 2246 N N . TYR A 1 281 ? 24.051 -23.380 -59.809 1.00 76.44 281 TYR A N 1
ATOM 2247 C CA . TYR A 1 281 ? 23.282 -24.290 -58.951 1.00 76.44 281 TYR A CA 1
ATOM 2248 C C . TYR A 1 281 ? 21.865 -24.590 -59.464 1.00 76.44 281 TYR A C 1
ATOM 2250 O O . TYR A 1 281 ? 21.353 -25.672 -59.185 1.00 76.44 281 TYR A O 1
ATOM 2258 N N . MET A 1 282 ? 21.253 -23.719 -60.278 1.00 75.81 282 MET A N 1
ATOM 2259 C CA . MET A 1 282 ? 19.905 -23.943 -60.826 1.00 75.81 282 MET A CA 1
ATOM 2260 C C . MET A 1 282 ? 19.752 -25.231 -61.642 1.00 75.81 282 MET A C 1
ATOM 2262 O O . MET A 1 282 ? 18.746 -25.908 -61.445 1.00 75.81 282 MET A O 1
ATOM 2266 N N . PRO A 1 283 ? 20.708 -25.647 -62.497 1.00 79.62 283 PRO A N 1
ATOM 2267 C CA . PRO A 1 283 ? 20.590 -26.920 -63.209 1.00 79.62 283 PRO A CA 1
ATOM 2268 C C . PRO A 1 283 ? 20.529 -28.133 -62.267 1.00 79.62 283 PRO A C 1
ATOM 2270 O O . PRO A 1 283 ? 19.820 -29.093 -62.554 1.00 79.62 283 PRO A O 1
ATOM 2273 N N . TYR A 1 284 ? 21.232 -28.084 -61.128 1.00 72.00 284 TYR A N 1
ATOM 2274 C CA . TYR A 1 284 ? 21.199 -29.143 -60.112 1.00 72.00 284 TYR A CA 1
ATOM 2275 C C . TYR A 1 284 ? 19.895 -29.138 -59.315 1.00 72.00 284 TYR A C 1
ATOM 2277 O O . TYR A 1 284 ? 19.372 -30.205 -59.013 1.00 72.00 284 TYR A O 1
ATOM 2285 N N . ILE A 1 285 ? 19.363 -27.952 -59.001 1.00 66.50 285 ILE A N 1
ATOM 2286 C CA . ILE A 1 285 ? 18.060 -27.808 -58.342 1.00 66.50 285 ILE A CA 1
ATOM 2287 C C . ILE A 1 285 ? 16.966 -28.362 -59.259 1.00 66.50 285 ILE A C 1
ATOM 2289 O O . ILE A 1 285 ? 16.261 -29.270 -58.846 1.00 66.50 285 ILE A O 1
ATOM 2293 N N . ILE A 1 286 ? 16.911 -27.914 -60.520 1.00 68.75 286 ILE A N 1
ATOM 2294 C CA . ILE A 1 286 ? 15.918 -28.353 -61.516 1.00 68.75 286 ILE A CA 1
ATOM 2295 C C . ILE A 1 286 ? 15.963 -29.871 -61.726 1.00 68.75 286 ILE A C 1
ATOM 2297 O O . ILE A 1 286 ? 14.917 -30.512 -61.767 1.00 68.75 286 ILE A O 1
ATOM 2301 N N . LYS A 1 287 ? 17.164 -30.458 -61.814 1.00 69.38 287 LYS A N 1
ATOM 2302 C CA . LYS A 1 287 ? 17.344 -31.907 -61.999 1.00 69.38 287 LYS A CA 1
ATOM 2303 C C . LYS A 1 287 ? 16.906 -32.734 -60.783 1.00 69.38 287 LYS A C 1
ATOM 2305 O O . LYS A 1 287 ? 16.526 -33.885 -60.952 1.00 69.38 287 LYS A O 1
ATOM 2310 N N . ASN A 1 288 ? 16.964 -32.163 -59.580 1.00 56.78 288 ASN A N 1
ATOM 2311 C CA . ASN A 1 288 ? 16.575 -32.831 -58.333 1.00 56.78 288 ASN A CA 1
ATOM 2312 C C . ASN A 1 288 ? 15.148 -32.483 -57.870 1.00 56.78 288 ASN A C 1
ATOM 2314 O O . ASN A 1 288 ? 14.685 -33.039 -56.880 1.00 56.78 288 ASN A O 1
ATOM 2318 N N . THR A 1 289 ? 14.449 -31.585 -58.568 1.00 58.59 289 THR A N 1
ATOM 2319 C CA . THR A 1 289 ? 13.018 -31.286 -58.372 1.00 58.59 289 THR A CA 1
ATOM 2320 C C . THR A 1 289 ? 12.119 -32.029 -59.358 1.00 58.59 289 THR A C 1
ATOM 2322 O O . THR A 1 289 ? 10.980 -31.617 -59.566 1.00 58.59 289 THR A O 1
ATOM 2325 N N . ASP A 1 290 ? 12.615 -33.102 -59.982 1.00 54.69 290 ASP A N 1
ATOM 2326 C CA . ASP A 1 290 ? 11.776 -33.954 -60.819 1.00 54.69 290 ASP A CA 1
ATOM 2327 C C . ASP A 1 290 ? 10.598 -34.468 -59.977 1.00 54.69 290 ASP A C 1
ATOM 2329 O O . ASP A 1 290 ? 10.768 -35.123 -58.946 1.00 54.69 290 ASP A O 1
ATOM 2333 N N . SER A 1 291 ? 9.392 -34.089 -60.388 1.00 57.28 291 SER A N 1
ATOM 2334 C CA . SER A 1 291 ? 8.122 -34.249 -59.674 1.00 57.28 291 SER A CA 1
ATOM 2335 C C . SER A 1 291 ? 7.672 -35.706 -59.502 1.00 57.28 291 SER A C 1
ATOM 2337 O O . SER A 1 291 ? 6.540 -35.952 -59.111 1.00 57.28 291 SER A O 1
ATOM 2339 N N . SER A 1 292 ? 8.531 -36.684 -59.786 1.00 57.97 292 SER A N 1
ATOM 2340 C CA . SER A 1 292 ? 8.226 -38.111 -59.666 1.00 57.97 292 SER A CA 1
ATOM 2341 C C . SER A 1 292 ? 8.527 -38.703 -58.279 1.00 57.97 292 SER A C 1
ATOM 2343 O O . SER A 1 292 ? 8.545 -39.924 -58.141 1.00 57.97 292 SER A O 1
ATOM 2345 N N . MET A 1 293 ? 8.810 -37.875 -57.263 1.00 48.56 293 MET A N 1
ATOM 2346 C CA . MET A 1 293 ? 9.011 -38.301 -55.864 1.00 48.56 293 MET A CA 1
ATOM 2347 C C . MET A 1 293 ? 7.985 -37.728 -54.862 1.00 48.56 293 MET A C 1
ATOM 2349 O O . MET A 1 293 ? 8.222 -37.787 -53.656 1.00 48.56 293 MET A O 1
ATOM 2353 N N . TYR A 1 294 ? 6.835 -37.242 -55.341 1.00 45.25 294 TYR A N 1
ATOM 2354 C CA . TYR A 1 294 ? 5.604 -37.126 -54.546 1.00 45.25 294 TYR A CA 1
ATOM 2355 C C . TYR A 1 294 ? 4.441 -37.785 -55.281 1.00 45.25 294 TYR A C 1
ATOM 2357 O O . TYR A 1 294 ? 4.294 -37.511 -56.492 1.00 45.25 294 TYR A O 1
#

Sequence (294 aa):
MKLKKTIVPIILVVILSLTTLLSGCSLLFDGRYPAFSPSFSARKYVEPDEEALYNEIAEIKTLSETEGNKNEILEKRSDILYALYEANTSYVVAEIAANKNIKDEAAQTRYAYISSFLNKFTNDVLELEKTLFKSIYKNDLIELTGEAYAEQMLANTTKSQEIIDLEAKETEYLRQYSEACALENGAEKSAKMAEIYKNLVITRNAVATLYTDDDGKPYKNYLDYSYDKTFGRDYTPDDVTETREAVRQKFVAAYNYMTNQSRNFSSAYTVALTEAQIKKYMPYIIKNTDSSMY

Foldseek 3Di:
DDDDDDDDDFL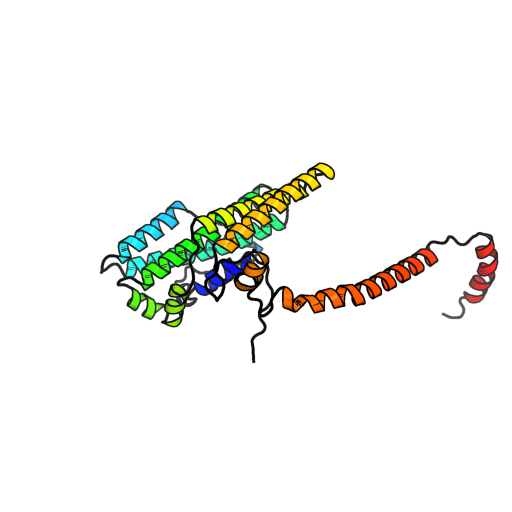CPVLVVLLVLLDPVVLLPPPPDPPDDDDPVPQDADDDPVVVLVVLLVVLLVLLADPDCQVVNSVSLSVLSVSLVSLVSNLVNLVCVCVVDVPPPVSLVSNLVSSLVSLVSSLSNLVSLLSNCVTPCVVVVCVVRNPVSSVVSVPDDHDDPLLSVLVSVLSVLVNQLSVLVPDPPPVSSVVSNVVSVVSNQVSLQVSQQVDADPVRHGGRGNQQVCCVPRVVHPDHPVRCPVVVVCCVPPVVVVVVVVVVVVVVVVVVVPPDQDPVNCVVCVVVVVVVPPVPPD

pLDDT: mean 81.56, std 17.59, range [27.58, 97.88]

Secondary structure (DSSP, 8-state):
----PPP--THHHHHHHHHHHS--TTTTTTTTS-SSPPPGGG-------HHHHHHHHHHHHHHTTSTT-HHHHHHHHHHHHHHHHHHHHHHHHHHHHHHH-TT-HHHHHHHHHHHHHHHHHHHHHHHHHHHHTTSTTHHHHHHHH-HHHHHHHHHSPPPPHHHHHHHHHHHHHHHHHHHHHT-S-HHHHHHHHHHHHHHHHHHHHHHHHTSB-TTSPBPSSHHHHIIIIIT--SS-TTTTHHHHHHIIIIIHHHHHHHHHHHHHHHHHTTSPPPHHHHHHHHHHHHHH--GGG-